Protein AF-A0A7S2J398-F1 (afdb_monomer_lite)

pLDDT: mean 86.3, std 19.05, range [29.47, 98.44]

Structure (mmCIF, N/CA/C/O backbone):
data_AF-A0A7S2J398-F1
#
_entry.id   AF-A0A7S2J398-F1
#
loop_
_atom_site.group_PDB
_atom_site.id
_atom_site.type_symbol
_atom_site.label_atom_id
_atom_site.label_alt_id
_atom_site.label_comp_id
_atom_site.label_asym_id
_atom_site.label_entity_id
_atom_site.label_seq_id
_atom_site.pdbx_PDB_ins_code
_atom_site.Cartn_x
_atom_site.Cartn_y
_atom_site.Cartn_z
_atom_site.occupancy
_atom_site.B_iso_or_equiv
_atom_site.auth_seq_id
_atom_site.auth_comp_id
_atom_site.auth_asym_id
_atom_site.auth_atom_id
_atom_site.pdbx_PDB_model_num
ATOM 1 N N . LYS A 1 1 ? 57.979 4.676 22.707 1.00 38.16 1 LYS A N 1
ATOM 2 C CA . LYS A 1 1 ? 57.365 5.118 21.433 1.00 38.16 1 LYS A CA 1
ATOM 3 C C . LYS A 1 1 ? 56.485 3.978 20.942 1.00 38.16 1 LYS A C 1
ATOM 5 O O . LYS A 1 1 ? 57.014 3.012 20.419 1.00 38.16 1 LYS A O 1
ATOM 10 N N . TYR A 1 2 ? 55.190 4.040 21.240 1.00 29.69 2 TYR A N 1
ATOM 11 C CA . TYR A 1 2 ? 54.199 3.088 20.742 1.00 29.69 2 TYR A CA 1
ATOM 12 C C . TYR A 1 2 ? 53.754 3.559 19.353 1.00 29.69 2 TYR A C 1
ATOM 14 O O . TYR A 1 2 ? 53.364 4.715 19.202 1.00 29.69 2 TYR A O 1
ATOM 22 N N . HIS A 1 3 ? 53.868 2.703 18.343 1.00 31.69 3 HIS A N 1
ATOM 23 C CA . HIS A 1 3 ? 53.211 2.864 17.046 1.00 31.69 3 HIS A CA 1
ATOM 24 C C . HIS A 1 3 ? 52.356 1.615 16.852 1.00 31.69 3 HIS A C 1
ATOM 26 O O . HIS A 1 3 ? 52.873 0.547 16.539 1.00 31.69 3 HIS A O 1
ATOM 32 N N . GLY A 1 4 ? 51.063 1.742 17.149 1.00 30.58 4 GLY A N 1
ATOM 33 C CA . GLY A 1 4 ? 50.063 0.749 16.785 1.00 30.58 4 GLY A CA 1
ATOM 34 C C . GLY A 1 4 ? 49.672 0.983 15.333 1.00 30.58 4 GLY A C 1
ATOM 35 O O . GLY A 1 4 ? 49.123 2.034 15.014 1.00 30.58 4 GLY A O 1
ATOM 36 N N . GLY A 1 5 ? 50.005 0.034 14.461 1.00 30.00 5 GLY A N 1
ATOM 37 C CA . GLY A 1 5 ? 49.508 0.005 13.091 1.00 30.00 5 GLY A CA 1
ATOM 38 C C . GLY A 1 5 ? 48.041 -0.410 13.092 1.00 30.00 5 GLY A C 1
ATOM 39 O O . GLY A 1 5 ? 47.698 -1.466 13.624 1.00 30.00 5 GLY A O 1
ATOM 40 N N . PHE A 1 6 ? 47.183 0.430 12.521 1.00 33.19 6 PHE A N 1
ATOM 41 C CA . PHE A 1 6 ? 45.814 0.058 12.188 1.00 33.19 6 PHE A CA 1
ATOM 42 C C . PHE A 1 6 ? 45.854 -0.934 11.022 1.00 33.19 6 PHE A C 1
ATOM 44 O O . PHE A 1 6 ? 46.404 -0.641 9.963 1.00 33.19 6 PHE A O 1
ATOM 51 N N . GLY A 1 7 ? 45.321 -2.133 11.255 1.00 30.06 7 GLY A N 1
ATOM 52 C CA . GLY A 1 7 ? 45.157 -3.160 10.234 1.00 30.06 7 GLY A CA 1
ATOM 53 C C . GLY A 1 7 ? 44.159 -2.707 9.172 1.00 30.06 7 GLY A C 1
ATOM 54 O O . GLY A 1 7 ? 43.082 -2.210 9.501 1.00 30.06 7 GLY A O 1
ATOM 55 N N . GLY A 1 8 ? 44.540 -2.876 7.907 1.00 29.47 8 GLY A N 1
ATOM 56 C CA . GLY A 1 8 ? 43.686 -2.607 6.759 1.00 29.47 8 GLY A CA 1
ATOM 57 C C . GLY A 1 8 ? 42.473 -3.532 6.749 1.00 29.47 8 GLY A C 1
ATOM 58 O O . GLY A 1 8 ? 42.608 -4.755 6.783 1.00 29.47 8 GLY A O 1
ATOM 59 N N . TYR A 1 9 ? 41.286 -2.938 6.688 1.00 31.48 9 TYR A N 1
ATOM 60 C CA . TYR A 1 9 ? 40.053 -3.652 6.394 1.00 31.48 9 TYR A CA 1
ATOM 61 C C . TYR A 1 9 ? 39.836 -3.623 4.881 1.00 31.48 9 TYR A C 1
ATOM 63 O O . TYR A 1 9 ? 39.535 -2.581 4.309 1.00 31.48 9 TYR A O 1
ATOM 71 N N . SER A 1 10 ? 40.001 -4.776 4.231 1.00 31.73 10 SER A N 1
ATOM 72 C CA . SER A 1 10 ? 39.518 -4.994 2.868 1.00 31.73 10 SER A CA 1
ATOM 73 C C . SER A 1 10 ? 38.013 -5.240 2.934 1.00 31.73 10 SER A C 1
ATOM 75 O O . SER A 1 10 ? 37.568 -6.268 3.450 1.00 31.73 10 SER A O 1
ATOM 77 N N . LEU A 1 11 ? 37.225 -4.273 2.464 1.00 35.81 11 LEU A N 1
ATOM 78 C CA . LEU A 1 11 ? 35.780 -4.404 2.332 1.00 35.81 11 LEU A CA 1
ATOM 79 C C . LEU A 1 11 ? 35.476 -4.907 0.914 1.00 35.81 11 LEU A C 1
ATOM 81 O O . LEU A 1 11 ? 35.326 -4.129 -0.023 1.00 35.81 11 LEU A O 1
ATOM 85 N N . SER A 1 12 ? 35.397 -6.225 0.731 1.00 35.66 12 SER A N 1
ATOM 86 C CA . SER A 1 12 ? 34.871 -6.798 -0.507 1.00 35.66 12 SER A CA 1
ATOM 87 C C . SER A 1 12 ? 33.345 -6.632 -0.524 1.00 35.66 12 SER A C 1
ATOM 89 O O . SER A 1 12 ? 32.613 -7.500 -0.043 1.00 35.66 12 SER A O 1
ATOM 91 N N . MET A 1 13 ? 32.854 -5.511 -1.050 1.00 38.12 13 MET A N 1
ATOM 92 C CA . MET A 1 13 ? 31.438 -5.330 -1.378 1.00 38.12 13 MET A CA 1
ATOM 93 C C . MET A 1 13 ? 31.244 -5.160 -2.886 1.00 38.12 13 MET A C 1
ATOM 95 O O . MET A 1 13 ? 31.839 -4.294 -3.512 1.00 38.12 13 MET A O 1
ATOM 99 N N . LEU A 1 14 ? 30.343 -5.999 -3.413 1.00 37.12 14 LEU A N 1
ATOM 100 C CA . LEU A 1 14 ? 29.581 -5.836 -4.657 1.00 37.12 14 LEU A CA 1
ATOM 101 C C . LEU A 1 14 ? 30.387 -5.816 -5.970 1.00 37.12 14 LEU A C 1
ATOM 103 O O . LEU A 1 14 ? 30.436 -4.816 -6.678 1.00 37.12 14 LEU A O 1
ATOM 107 N N . ARG A 1 15 ? 30.885 -6.988 -6.396 1.00 33.00 15 ARG A N 1
ATOM 108 C CA . ARG A 1 15 ? 31.020 -7.252 -7.839 1.00 33.00 15 ARG A CA 1
ATOM 109 C C . ARG A 1 15 ? 29.624 -7.490 -8.418 1.00 33.00 15 ARG A C 1
ATOM 111 O O . ARG A 1 15 ? 29.034 -8.549 -8.215 1.00 33.00 15 ARG A O 1
ATOM 118 N N . SER A 1 16 ? 29.107 -6.485 -9.120 1.00 33.00 16 SER A N 1
ATOM 119 C CA . SER A 1 16 ? 28.038 -6.654 -10.102 1.00 33.00 16 SER A CA 1
ATOM 120 C C . SER A 1 16 ? 28.559 -7.569 -11.211 1.00 33.00 16 SER A C 1
ATOM 122 O O . SER A 1 16 ? 29.559 -7.263 -11.855 1.00 33.00 16 SER A O 1
ATOM 124 N N . SER A 1 17 ? 27.935 -8.730 -11.392 1.00 34.34 17 SER A N 1
ATOM 125 C CA . SER A 1 17 ? 28.249 -9.657 -12.477 1.00 34.34 17 SER A CA 1
ATOM 126 C C . SER A 1 17 ? 27.535 -9.204 -13.753 1.00 34.34 17 SER A C 1
ATOM 128 O O . SER A 1 17 ? 26.472 -9.728 -14.084 1.00 34.34 17 SER A O 1
ATOM 130 N N . TYR A 1 18 ? 28.095 -8.219 -14.447 1.00 38.06 18 TYR A N 1
ATOM 131 C CA . TYR A 1 18 ? 27.731 -7.905 -15.826 1.00 38.06 18 TYR A CA 1
ATOM 132 C C . TYR A 1 18 ? 29.008 -7.633 -16.628 1.00 38.06 18 TYR A C 1
ATOM 134 O O . TYR A 1 18 ? 29.844 -6.846 -16.199 1.00 38.06 18 TYR A O 1
ATOM 142 N N . ALA A 1 19 ? 29.098 -8.302 -17.782 1.00 35.47 19 ALA A N 1
ATOM 143 C CA . ALA A 1 19 ? 30.180 -8.314 -18.772 1.00 35.47 19 ALA A CA 1
ATOM 144 C C . ALA A 1 19 ? 31.434 -9.128 -18.395 1.00 35.47 19 ALA A C 1
ATOM 146 O O . ALA A 1 19 ? 32.375 -8.641 -17.779 1.00 35.47 19 ALA A O 1
ATOM 147 N N . ASP A 1 20 ? 31.439 -10.386 -18.841 1.00 38.25 20 ASP A N 1
ATOM 148 C CA . ASP A 1 20 ? 32.654 -11.171 -19.050 1.00 38.25 20 ASP A CA 1
ATOM 149 C C . ASP A 1 20 ? 33.241 -10.712 -20.398 1.00 38.25 20 ASP A C 1
ATOM 151 O O . ASP A 1 20 ? 32.711 -11.039 -21.463 1.00 38.25 20 ASP A O 1
ATOM 155 N N . SER A 1 21 ? 34.258 -9.853 -20.359 1.00 36.22 21 SER A N 1
ATOM 156 C CA . SER A 1 21 ? 35.085 -9.538 -21.524 1.00 36.22 21 SER A CA 1
ATOM 157 C C . SER A 1 21 ? 36.542 -9.727 -21.132 1.00 36.22 21 SER A C 1
ATOM 159 O O . SER A 1 21 ? 37.079 -8.936 -20.356 1.00 36.22 21 SER A O 1
ATOM 161 N N . ASP A 1 22 ? 37.147 -10.787 -21.665 1.00 43.25 22 ASP A N 1
ATOM 162 C CA . ASP A 1 22 ? 38.574 -11.088 -21.579 1.00 43.25 22 ASP A CA 1
ATOM 163 C C . ASP A 1 22 ? 39.415 -9.867 -21.987 1.00 43.25 22 ASP A C 1
ATOM 165 O O . ASP A 1 22 ? 39.512 -9.524 -23.169 1.00 43.25 22 ASP A O 1
ATOM 169 N N . SER A 1 23 ? 40.058 -9.228 -21.012 1.00 38.38 23 SER A N 1
ATOM 170 C CA . SER A 1 23 ? 41.257 -8.424 -21.241 1.00 38.38 23 SER A CA 1
ATOM 171 C C . SER A 1 23 ? 42.099 -8.384 -19.967 1.00 38.38 23 SER A C 1
ATOM 173 O O . SER A 1 23 ? 41.659 -7.840 -18.957 1.00 38.38 23 SER A O 1
ATOM 175 N N . ASP A 1 24 ? 43.275 -9.001 -20.062 1.00 38.75 24 ASP A N 1
ATOM 176 C CA . ASP A 1 24 ? 44.429 -9.020 -19.158 1.00 38.75 24 ASP A CA 1
ATOM 177 C C . ASP A 1 24 ? 44.336 -8.171 -17.870 1.00 38.75 24 ASP A C 1
ATOM 179 O O . ASP A 1 24 ? 44.357 -6.939 -17.889 1.00 38.75 24 ASP A O 1
ATOM 183 N N . ASP A 1 25 ? 44.303 -8.887 -16.740 1.00 44.69 25 ASP A N 1
ATOM 184 C CA . ASP A 1 25 ? 44.329 -8.401 -15.358 1.00 44.69 25 ASP A CA 1
ATOM 185 C C . ASP A 1 25 ? 45.567 -7.527 -15.056 1.00 44.69 25 ASP A C 1
ATOM 187 O O . ASP A 1 25 ? 46.565 -7.977 -14.487 1.00 44.69 25 ASP A O 1
ATOM 191 N N . GLU A 1 26 ? 45.478 -6.224 -15.325 1.00 45.66 26 GLU A N 1
ATOM 192 C CA . GLU A 1 26 ? 46.092 -5.240 -14.437 1.00 45.66 26 GLU A CA 1
ATOM 193 C C . GLU A 1 26 ? 45.182 -5.086 -13.221 1.00 45.66 26 GLU A C 1
ATOM 195 O O . GLU A 1 26 ? 44.166 -4.388 -13.233 1.00 45.66 26 GLU A O 1
ATOM 200 N N . GLN A 1 27 ? 45.563 -5.777 -12.151 1.00 47.19 27 GLN A N 1
ATOM 201 C CA . GLN A 1 27 ? 45.009 -5.645 -10.814 1.00 47.19 27 GLN A CA 1
ATOM 202 C C . GLN A 1 27 ? 45.238 -4.204 -10.328 1.00 47.19 27 GLN A C 1
ATOM 204 O O . GLN A 1 27 ? 46.195 -3.914 -9.612 1.00 47.19 27 GLN A O 1
ATOM 209 N N . LYS A 1 28 ? 44.383 -3.272 -10.775 1.00 51.84 28 LYS A N 1
ATOM 210 C CA . LYS A 1 28 ? 44.348 -1.894 -10.286 1.00 51.84 28 LYS A CA 1
ATOM 211 C C . LYS A 1 28 ? 44.192 -1.969 -8.774 1.00 51.84 28 LYS A C 1
ATOM 213 O O . LYS A 1 28 ? 43.153 -2.408 -8.281 1.00 51.84 28 LYS A O 1
ATOM 218 N N . ASN A 1 29 ? 45.237 -1.564 -8.050 1.00 52.91 29 ASN A N 1
ATOM 219 C CA . ASN A 1 29 ? 45.123 -1.181 -6.649 1.00 52.91 29 ASN A CA 1
ATOM 220 C C . ASN A 1 29 ? 43.880 -0.296 -6.540 1.00 52.91 29 ASN A C 1
ATOM 222 O O . ASN A 1 29 ? 43.827 0.744 -7.195 1.00 52.91 29 ASN A O 1
ATOM 226 N N . GLY A 1 30 ? 42.867 -0.760 -5.803 1.00 60.81 30 GLY A N 1
ATOM 227 C CA . GLY A 1 30 ? 41.652 0.016 -5.590 1.00 60.81 30 GLY A CA 1
ATOM 228 C C . GLY A 1 30 ? 42.048 1.390 -5.069 1.00 60.81 30 GLY A C 1
ATOM 229 O O . GLY A 1 30 ? 42.854 1.475 -4.141 1.00 60.81 30 GLY A O 1
ATOM 230 N N . GLU A 1 31 ? 41.553 2.441 -5.716 1.00 72.38 31 GLU A N 1
ATOM 231 C CA . GLU A 1 31 ? 41.760 3.811 -5.258 1.00 72.38 31 GLU A CA 1
ATOM 232 C C . GLU A 1 31 ? 41.368 3.889 -3.774 1.00 72.38 31 GLU A C 1
ATOM 234 O O . GLU A 1 31 ? 40.308 3.391 -3.381 1.00 72.38 31 GLU A O 1
ATOM 239 N N . GLU A 1 32 ? 42.250 4.437 -2.932 1.00 80.19 32 GLU A N 1
ATOM 240 C CA . GLU A 1 32 ? 41.929 4.644 -1.521 1.00 80.19 32 GLU A CA 1
ATOM 241 C C . GLU A 1 32 ? 40.698 5.556 -1.435 1.00 80.19 32 GLU A C 1
ATOM 243 O O . GLU A 1 32 ? 40.677 6.639 -2.023 1.00 80.19 32 GLU A O 1
ATOM 248 N N . LEU A 1 33 ? 39.658 5.105 -0.726 1.00 85.62 33 LEU A N 1
ATOM 249 C CA . LEU A 1 33 ? 38.447 5.895 -0.518 1.00 85.62 33 LEU A CA 1
ATOM 250 C C . LEU A 1 33 ? 38.819 7.203 0.183 1.00 85.62 33 LEU A C 1
ATOM 252 O O . LEU A 1 33 ? 39.359 7.189 1.291 1.00 85.62 33 LEU A O 1
ATOM 256 N N . THR A 1 34 ? 38.518 8.328 -0.459 1.00 93.12 34 THR A N 1
ATOM 257 C CA . THR A 1 34 ? 38.704 9.647 0.144 1.00 93.12 34 THR A CA 1
ATOM 258 C C . THR A 1 34 ? 37.724 9.847 1.300 1.00 93.12 34 THR A C 1
ATOM 260 O O . THR A 1 34 ? 36.661 9.225 1.346 1.00 93.12 34 THR A O 1
ATOM 263 N N . GLU A 1 35 ? 38.070 10.735 2.234 1.00 94.75 35 GLU A N 1
ATOM 264 C CA . GLU A 1 35 ? 37.181 11.128 3.336 1.00 94.75 35 GLU A CA 1
ATOM 265 C C . GLU A 1 35 ? 35.810 11.586 2.812 1.00 94.75 35 GLU A C 1
ATOM 267 O O . GLU A 1 35 ? 34.784 11.082 3.268 1.00 94.75 35 GLU A O 1
ATOM 272 N N . ASP A 1 36 ? 35.804 12.421 1.769 1.00 94.50 36 ASP A N 1
ATOM 273 C CA . ASP A 1 36 ? 34.587 12.909 1.111 1.00 94.50 36 ASP A CA 1
ATOM 274 C C . ASP A 1 36 ? 33.720 11.768 0.546 1.00 94.50 36 ASP A C 1
ATOM 276 O O . ASP A 1 36 ? 32.496 11.786 0.682 1.00 94.50 36 ASP A O 1
ATOM 280 N N . LEU A 1 37 ? 34.336 10.745 -0.067 1.00 94.12 37 LEU A N 1
ATOM 281 C CA . LEU A 1 37 ? 33.603 9.584 -0.585 1.00 94.12 37 LEU A CA 1
ATOM 282 C C . LEU A 1 37 ? 32.979 8.772 0.551 1.00 94.12 37 LEU A C 1
ATOM 284 O O . LEU A 1 37 ? 31.835 8.330 0.438 1.00 94.12 37 LEU A O 1
ATOM 288 N N . VAL A 1 38 ? 33.702 8.593 1.659 1.00 94.62 38 VAL A N 1
ATOM 289 C CA . VAL A 1 38 ? 33.169 7.912 2.846 1.00 94.62 38 VAL A CA 1
ATOM 290 C C . VAL A 1 38 ? 31.994 8.695 3.433 1.00 94.62 38 VAL A C 1
ATOM 292 O O . VAL A 1 38 ? 30.957 8.097 3.725 1.00 94.62 38 VAL A O 1
ATOM 295 N N . GLU A 1 39 ? 32.116 10.017 3.564 1.00 96.12 39 GLU A N 1
ATOM 296 C CA . GLU A 1 39 ? 31.037 10.885 4.040 1.00 96.12 39 GLU A CA 1
ATOM 297 C C . GLU A 1 39 ? 29.799 10.790 3.128 1.00 96.12 39 GLU A C 1
ATOM 299 O O . GLU A 1 39 ? 28.687 10.546 3.608 1.00 96.12 39 GLU A O 1
ATOM 304 N N . GLN A 1 40 ? 29.982 10.873 1.808 1.00 95.88 40 GLN A N 1
ATOM 305 C CA . GLN A 1 40 ? 28.891 10.737 0.842 1.00 95.88 40 GLN A CA 1
ATOM 306 C C . GLN A 1 40 ? 28.206 9.363 0.922 1.00 95.88 40 GLN A C 1
ATOM 308 O O . GLN A 1 40 ? 26.974 9.276 0.847 1.00 95.88 40 GLN A O 1
ATOM 313 N N . CYS A 1 41 ? 28.970 8.283 1.105 1.00 95.12 41 CYS A N 1
ATOM 314 C CA . CYS A 1 41 ? 28.408 6.951 1.318 1.00 95.12 41 CYS A CA 1
ATOM 315 C C . CYS A 1 41 ? 27.559 6.891 2.595 1.00 95.12 41 CYS A C 1
ATOM 317 O O . CYS A 1 41 ? 26.478 6.301 2.576 1.00 95.12 41 CYS A O 1
ATOM 319 N N . ILE A 1 42 ? 28.003 7.517 3.690 1.00 95.31 42 ILE A N 1
ATOM 320 C CA . ILE A 1 42 ? 27.248 7.558 4.951 1.00 95.31 42 ILE A CA 1
ATOM 321 C C . ILE A 1 42 ? 25.924 8.306 4.767 1.00 95.31 42 ILE A C 1
ATOM 323 O O . ILE A 1 42 ? 24.883 7.788 5.181 1.00 95.31 42 ILE A O 1
ATOM 327 N N . TYR A 1 43 ? 25.926 9.469 4.107 1.00 96.00 43 TYR A N 1
ATOM 328 C CA . TYR A 1 43 ? 24.679 10.185 3.815 1.00 96.00 43 TYR A CA 1
ATOM 329 C C . TYR A 1 43 ? 23.749 9.370 2.917 1.00 96.00 43 TYR A C 1
ATOM 331 O O . TYR A 1 43 ? 22.572 9.233 3.235 1.00 96.00 43 TYR A O 1
ATOM 339 N N . SER A 1 44 ? 24.282 8.722 1.877 1.00 94.56 44 SER A N 1
ATOM 340 C CA . SER A 1 44 ? 23.491 7.870 0.977 1.00 94.56 44 SER A CA 1
ATOM 341 C C . SER A 1 44 ? 22.829 6.698 1.718 1.00 94.56 44 SER A C 1
ATOM 343 O O . SER A 1 44 ? 21.680 6.344 1.449 1.00 94.56 44 SER A O 1
ATOM 345 N N . LEU A 1 45 ? 23.519 6.105 2.700 1.00 93.81 45 LEU A N 1
ATOM 346 C CA . LEU A 1 45 ? 22.949 5.077 3.580 1.00 93.81 45 LEU A CA 1
ATOM 347 C C . LEU A 1 45 ? 21.866 5.645 4.510 1.00 93.81 45 LEU A C 1
ATOM 349 O O . LEU A 1 45 ? 20.867 4.967 4.786 1.00 93.81 45 LEU A O 1
ATOM 353 N N . GLY A 1 46 ? 22.050 6.876 4.990 1.00 96.00 46 GLY A N 1
ATOM 354 C CA . GLY A 1 46 ? 21.056 7.617 5.766 1.00 96.00 46 GLY A CA 1
ATOM 355 C C . GLY A 1 46 ? 19.781 7.888 4.967 1.00 96.00 46 GLY A C 1
ATOM 356 O O . GLY A 1 46 ? 18.682 7.600 5.449 1.00 96.00 46 GLY A O 1
ATOM 357 N N . ASP A 1 47 ? 19.923 8.343 3.724 1.00 94.25 47 ASP A N 1
ATOM 358 C CA . ASP A 1 47 ? 18.815 8.596 2.801 1.00 94.25 47 ASP A CA 1
ATOM 359 C C . ASP A 1 47 ? 18.072 7.306 2.461 1.00 94.25 47 ASP A C 1
ATOM 361 O O . ASP A 1 47 ? 16.846 7.246 2.565 1.00 94.25 47 ASP A O 1
ATOM 365 N N . HIS A 1 48 ? 18.804 6.232 2.157 1.00 92.81 48 HIS A N 1
ATOM 366 C CA . HIS A 1 48 ? 18.220 4.913 1.929 1.00 92.81 48 HIS A CA 1
ATOM 367 C C . HIS A 1 48 ? 17.412 4.426 3.144 1.00 92.81 48 HIS A C 1
ATOM 369 O O . HIS A 1 48 ? 16.278 3.962 3.012 1.00 92.81 48 HIS A O 1
ATOM 375 N N . SER A 1 49 ? 17.964 4.567 4.352 1.00 93.69 49 SER A N 1
ATOM 376 C CA . SER A 1 49 ? 17.282 4.165 5.590 1.00 93.69 49 SER A CA 1
ATOM 377 C C . SER A 1 49 ? 16.022 4.996 5.841 1.00 93.69 49 SER A C 1
ATOM 379 O O . SER A 1 49 ? 14.979 4.457 6.217 1.00 93.69 49 SER A O 1
ATOM 381 N N . THR A 1 50 ? 16.102 6.301 5.587 1.00 94.75 50 THR A N 1
ATOM 382 C CA . THR A 1 50 ? 14.982 7.238 5.705 1.00 94.75 50 THR A CA 1
ATOM 383 C C . THR A 1 50 ? 13.885 6.905 4.698 1.00 94.75 50 THR A C 1
ATOM 385 O O . THR A 1 50 ? 12.715 6.806 5.070 1.00 94.75 50 THR A O 1
ATOM 388 N N . TYR A 1 51 ? 14.256 6.624 3.448 1.00 94.69 51 TYR A N 1
ATOM 389 C CA . TYR A 1 51 ? 13.335 6.175 2.412 1.00 94.69 51 TYR A CA 1
ATOM 390 C C . TYR A 1 51 ? 12.574 4.918 2.848 1.00 94.69 51 TYR A C 1
ATOM 392 O O . TYR A 1 51 ? 11.342 4.904 2.807 1.00 94.69 51 TYR A O 1
ATOM 400 N N . LEU A 1 52 ? 13.274 3.881 3.318 1.00 94.31 52 LEU A N 1
ATOM 401 C CA . LEU A 1 52 ? 12.629 2.641 3.755 1.00 94.31 52 LEU A CA 1
ATOM 402 C C . LEU A 1 52 ? 11.677 2.873 4.931 1.00 94.31 52 LEU A C 1
ATOM 404 O O . LEU A 1 52 ? 10.599 2.281 4.971 1.00 94.31 52 LEU A O 1
ATOM 408 N N . ARG A 1 53 ? 12.038 3.761 5.858 1.00 92.25 53 ARG A N 1
ATOM 409 C CA . ARG A 1 53 ? 11.177 4.136 6.981 1.00 92.25 53 ARG A CA 1
ATOM 410 C C . ARG A 1 53 ? 9.853 4.736 6.503 1.00 92.25 53 ARG A C 1
ATOM 412 O O . ARG A 1 53 ? 8.790 4.281 6.897 1.00 92.25 53 ARG A O 1
ATOM 419 N N . PHE A 1 54 ? 9.893 5.717 5.607 1.00 91.56 54 PHE A N 1
ATOM 420 C CA . PHE A 1 54 ? 8.667 6.370 5.141 1.00 91.56 54 PHE A CA 1
ATOM 421 C C . PHE A 1 54 ? 7.844 5.508 4.182 1.00 91.56 54 PHE A C 1
ATOM 423 O O . PHE A 1 54 ? 6.616 5.542 4.220 1.00 91.56 54 PHE A O 1
ATOM 430 N N . ASN A 1 55 ? 8.510 4.736 3.323 1.00 93.88 55 ASN A N 1
ATOM 431 C CA . ASN A 1 55 ? 7.842 4.067 2.215 1.00 93.88 55 ASN A CA 1
ATOM 432 C C . ASN A 1 55 ? 7.459 2.625 2.567 1.00 93.88 55 ASN A C 1
ATOM 434 O O . ASN A 1 55 ? 6.326 2.201 2.346 1.00 93.88 55 ASN A O 1
ATOM 438 N N . ARG A 1 56 ? 8.379 1.864 3.164 1.00 95.75 56 ARG A N 1
ATOM 439 C CA . ARG A 1 56 ? 8.191 0.434 3.433 1.00 95.75 56 ARG A CA 1
ATOM 440 C C . ARG A 1 56 ? 7.508 0.162 4.772 1.00 95.75 56 ARG A C 1
ATOM 442 O O . ARG A 1 56 ? 6.662 -0.730 4.846 1.00 95.75 56 ARG A O 1
ATOM 449 N N . GLU A 1 57 ? 7.860 0.903 5.823 1.00 96.00 57 GLU A N 1
ATOM 450 C CA . GLU A 1 57 ? 7.370 0.652 7.188 1.00 96.00 57 GLU A CA 1
ATOM 451 C C . GLU A 1 57 ? 5.834 0.634 7.313 1.00 96.00 57 GLU A C 1
ATOM 453 O O . GLU A 1 57 ? 5.326 -0.247 8.012 1.00 96.00 57 GLU A O 1
ATOM 458 N N . PRO A 1 58 ? 5.053 1.481 6.602 1.00 97.19 58 PRO A N 1
ATOM 459 C CA . PRO A 1 58 ? 3.593 1.379 6.629 1.00 97.19 58 PRO A CA 1
ATOM 460 C C . PRO A 1 58 ? 3.065 -0.001 6.200 1.00 97.19 58 PRO A C 1
ATOM 462 O O . PRO A 1 58 ? 2.097 -0.501 6.776 1.00 97.19 58 PRO A O 1
ATOM 465 N N . CYS A 1 59 ? 3.731 -0.658 5.241 1.00 97.94 59 CYS A N 1
ATOM 466 C CA . CYS A 1 59 ? 3.397 -2.028 4.849 1.00 97.94 59 CYS A CA 1
ATOM 467 C C . CYS A 1 59 ? 3.713 -3.017 5.980 1.00 97.94 59 CYS A C 1
ATOM 469 O O . CYS A 1 59 ? 2.868 -3.841 6.330 1.00 97.94 59 CYS A O 1
ATOM 471 N N . ASP A 1 60 ? 4.909 -2.926 6.574 1.00 98.00 60 ASP A N 1
ATOM 472 C CA . ASP A 1 60 ? 5.330 -3.793 7.686 1.00 98.00 60 ASP A CA 1
ATOM 473 C C . ASP A 1 60 ? 4.365 -3.663 8.886 1.00 98.00 60 ASP A C 1
ATOM 475 O O . ASP A 1 60 ? 3.972 -4.662 9.507 1.00 98.00 60 ASP A O 1
ATOM 479 N N . ARG A 1 61 ? 3.912 -2.436 9.173 1.00 98.00 61 ARG A N 1
ATOM 480 C CA . ARG A 1 61 ? 2.961 -2.144 10.249 1.00 98.00 61 ARG A CA 1
ATOM 481 C C . ARG A 1 61 ? 1.591 -2.764 9.989 1.00 98.00 61 ARG A C 1
ATOM 483 O O . ARG A 1 61 ? 1.058 -3.427 10.878 1.00 98.00 61 ARG A O 1
ATOM 490 N N . LEU A 1 62 ? 1.041 -2.624 8.783 1.00 98.31 62 LEU A N 1
ATOM 491 C CA . LEU A 1 62 ? -0.261 -3.210 8.441 1.00 98.31 62 LEU A CA 1
ATOM 492 C C . LEU A 1 62 ? -0.224 -4.736 8.334 1.00 98.31 62 LEU A C 1
ATOM 494 O O . LEU A 1 62 ? -1.187 -5.384 8.733 1.00 98.31 62 LEU A O 1
ATOM 498 N N . ILE A 1 63 ? 0.888 -5.330 7.888 1.00 98.31 63 ILE A N 1
ATOM 499 C CA . ILE A 1 63 ? 1.089 -6.788 7.953 1.00 98.31 63 ILE A CA 1
ATOM 500 C C . ILE A 1 63 ? 1.055 -7.265 9.408 1.00 98.31 63 ILE A C 1
ATOM 502 O O . ILE A 1 63 ? 0.439 -8.289 9.713 1.00 98.31 63 ILE A O 1
ATOM 506 N N . SER A 1 64 ? 1.706 -6.528 10.310 1.00 98.38 64 SER A N 1
ATOM 507 C CA . SER A 1 64 ? 1.707 -6.848 11.740 1.00 98.38 64 SER A CA 1
ATOM 508 C C . SER A 1 64 ? 0.298 -6.753 12.327 1.00 98.38 64 SER A C 1
ATOM 510 O O . SER A 1 64 ? -0.150 -7.690 12.981 1.00 98.38 64 SER A O 1
ATOM 512 N N . LEU A 1 65 ? -0.437 -5.683 12.010 1.00 98.19 65 LEU A N 1
ATOM 513 C CA . LEU A 1 65 ? -1.818 -5.487 12.459 1.00 98.19 65 LEU A CA 1
ATOM 514 C C . LEU A 1 65 ? -2.785 -6.535 11.887 1.00 98.19 65 LEU A C 1
ATOM 516 O O . LEU A 1 65 ? -3.663 -7.004 12.607 1.00 98.19 65 LEU A O 1
ATOM 520 N N . LEU A 1 66 ? -2.613 -6.953 10.628 1.00 98.19 66 LEU A N 1
ATOM 521 C CA . LEU A 1 66 ? -3.387 -8.048 10.035 1.00 98.19 66 LEU A CA 1
ATOM 522 C C . LEU A 1 66 ? -3.202 -9.345 10.835 1.00 98.19 66 LEU A C 1
ATOM 524 O O . LEU A 1 66 ? -4.179 -10.015 11.154 1.00 98.19 66 LEU A O 1
ATOM 528 N N . ARG A 1 67 ? -1.955 -9.681 11.182 1.00 97.56 67 ARG A N 1
ATOM 529 C CA . ARG A 1 67 ? -1.615 -10.888 11.955 1.00 97.56 67 ARG A CA 1
ATOM 530 C C . ARG A 1 67 ? -2.055 -10.818 13.414 1.00 97.56 67 ARG A C 1
ATOM 532 O O . ARG A 1 67 ? -2.367 -11.848 13.993 1.00 97.56 67 ARG A O 1
ATOM 539 N N . GLU A 1 68 ? -2.054 -9.629 14.006 1.00 96.94 68 GLU A N 1
ATOM 540 C CA . GLU A 1 68 ? -2.465 -9.422 15.396 1.00 96.94 68 GLU A CA 1
ATOM 541 C C . GLU A 1 68 ? -3.988 -9.511 15.571 1.00 96.94 68 GLU A C 1
ATOM 543 O O . GLU A 1 68 ? -4.474 -10.041 16.572 1.00 96.94 68 GLU A O 1
ATOM 548 N N . HIS A 1 69 ? -4.755 -8.979 14.615 1.00 96.88 69 HIS A N 1
ATOM 549 C CA . HIS A 1 69 ? -6.194 -8.766 14.782 1.00 96.88 69 HIS A CA 1
ATOM 550 C C . HIS A 1 69 ? -7.101 -9.778 14.074 1.00 96.88 69 HIS A C 1
ATOM 552 O O . HIS A 1 69 ? -8.303 -9.799 14.373 1.00 96.88 69 HIS A O 1
ATOM 558 N N . PHE A 1 70 ? -6.563 -10.585 13.158 1.00 98.06 70 PHE A N 1
ATOM 559 C CA . PHE A 1 70 ? -7.336 -11.516 12.336 1.00 98.06 70 PHE A CA 1
ATOM 560 C C . PHE A 1 70 ? -6.657 -12.888 12.283 1.00 98.06 70 PHE A C 1
ATOM 562 O O . PHE A 1 70 ? -5.457 -12.986 12.019 1.00 98.06 70 PHE A O 1
ATOM 569 N N . ASP A 1 71 ? -7.443 -13.942 12.500 1.00 97.19 71 ASP A N 1
ATOM 570 C CA . ASP A 1 71 ? -7.017 -15.330 12.330 1.00 97.19 71 ASP A CA 1
ATOM 571 C C . ASP A 1 71 ? -7.563 -15.850 10.994 1.00 97.19 71 ASP A C 1
ATOM 573 O O . ASP A 1 71 ? -8.776 -15.862 10.818 1.00 97.19 71 ASP A O 1
ATOM 577 N N . PRO A 1 72 ? -6.726 -16.318 10.051 1.00 96.56 72 PRO A N 1
ATOM 578 C CA . PRO A 1 72 ? -7.198 -16.787 8.747 1.00 96.56 72 PRO A CA 1
ATOM 579 C C . PRO A 1 72 ? -8.237 -17.917 8.816 1.00 96.56 72 PRO A C 1
ATOM 581 O O . PRO A 1 72 ? -9.002 -18.090 7.867 1.00 96.56 72 PRO A O 1
ATOM 584 N N . ASN A 1 73 ? -8.250 -18.708 9.890 1.00 97.44 73 ASN A N 1
ATOM 585 C CA . ASN A 1 73 ? -9.131 -19.864 10.048 1.00 97.44 73 ASN A CA 1
ATOM 586 C C . ASN A 1 73 ? -10.342 -19.577 10.943 1.00 97.44 73 ASN A C 1
ATOM 588 O O . ASN A 1 73 ? -11.274 -20.381 10.954 1.00 97.44 73 ASN A O 1
ATOM 592 N N . ASP A 1 74 ? -10.345 -18.451 11.659 1.00 96.81 74 ASP A N 1
ATOM 593 C CA . ASP A 1 74 ? -11.459 -18.016 12.495 1.00 96.81 74 ASP A CA 1
ATOM 594 C C . ASP A 1 74 ? -11.855 -16.569 12.150 1.00 96.81 74 ASP A C 1
ATOM 596 O O . ASP A 1 74 ? -11.216 -15.617 12.612 1.00 96.81 74 ASP A O 1
ATOM 600 N N . PRO A 1 75 ? -12.935 -16.371 11.367 1.00 93.56 75 PRO A N 1
ATOM 601 C CA . PRO A 1 75 ? -13.415 -15.033 11.036 1.00 93.56 75 PRO A CA 1
ATOM 602 C C . PRO A 1 75 ? -13.899 -14.249 12.264 1.00 93.56 75 PRO A C 1
ATOM 604 O O . PRO A 1 75 ? -14.041 -13.026 12.188 1.00 93.56 75 PRO A O 1
ATOM 607 N N . GLY A 1 76 ? -14.164 -14.923 13.389 1.00 93.62 76 GLY A N 1
ATOM 608 C CA . GLY A 1 76 ? -14.770 -14.324 14.565 1.00 93.62 76 GLY A CA 1
ATOM 609 C C . GLY A 1 76 ? -16.176 -13.773 14.276 1.00 93.62 76 GLY A C 1
ATOM 610 O O . GLY A 1 76 ? -16.917 -14.334 13.464 1.00 93.62 76 GLY A O 1
ATOM 611 N N . PRO A 1 77 ? -16.577 -12.682 14.956 1.00 94.12 77 PRO A N 1
ATOM 612 C CA . PRO A 1 77 ? -17.855 -12.019 14.710 1.00 94.12 77 PRO A CA 1
ATOM 613 C C . PRO A 1 77 ? -18.009 -11.535 13.253 1.00 94.12 77 PRO A C 1
ATOM 615 O O . PRO A 1 77 ? -17.019 -11.095 12.659 1.00 94.12 77 PRO A O 1
ATOM 618 N N . PRO A 1 78 ? -19.228 -11.559 12.676 1.00 92.88 78 PRO A N 1
ATOM 619 C CA . PRO A 1 78 ? -19.467 -11.197 11.276 1.00 92.88 78 PRO A CA 1
ATOM 620 C C . PRO A 1 78 ? -18.899 -9.835 10.856 1.00 92.88 78 PRO A C 1
ATOM 622 O O . PRO A 1 78 ? -18.390 -9.700 9.748 1.00 92.88 78 PRO A O 1
ATOM 625 N N . GLU A 1 79 ? -18.936 -8.839 11.740 1.00 92.94 79 GLU A N 1
ATOM 626 C CA . GLU A 1 79 ? -18.428 -7.484 11.504 1.00 92.94 79 GLU A CA 1
ATOM 627 C C . GLU A 1 79 ? -16.899 -7.402 11.349 1.00 92.94 79 GLU A C 1
ATOM 629 O O . GLU A 1 79 ? -16.390 -6.433 10.782 1.00 92.94 79 GLU A O 1
ATOM 634 N N . PHE A 1 80 ? -16.167 -8.415 11.826 1.00 95.75 80 PHE A N 1
ATOM 635 C CA . PHE A 1 80 ? -14.711 -8.526 11.693 1.00 95.75 80 PHE A CA 1
ATOM 636 C C . PHE A 1 80 ? -14.284 -9.573 10.666 1.00 95.75 80 PHE A C 1
ATOM 638 O O . PHE A 1 80 ? -13.089 -9.710 10.394 1.00 95.75 80 PHE A O 1
ATOM 645 N N . SER A 1 81 ? -15.241 -10.278 10.060 1.00 97.38 81 SER A N 1
ATOM 646 C CA . SER A 1 81 ? -14.954 -11.141 8.926 1.00 97.38 81 SER A CA 1
ATOM 647 C C . SER A 1 81 ? -14.396 -10.312 7.771 1.00 97.38 81 SER A C 1
ATOM 649 O O . SER A 1 81 ? -14.887 -9.237 7.432 1.00 97.38 81 SER A O 1
ATOM 651 N N . LEU A 1 82 ? -13.370 -10.863 7.132 1.00 98.31 82 LEU A N 1
ATOM 652 C CA . LEU A 1 82 ? -12.770 -10.314 5.910 1.00 98.31 82 LEU A CA 1
ATOM 653 C C 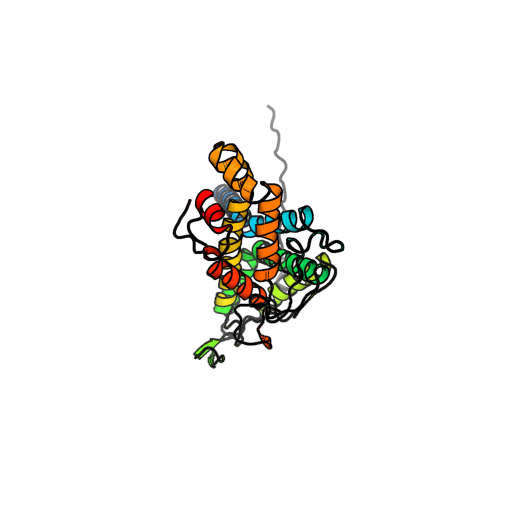. LEU A 1 82 ? -13.448 -10.839 4.640 1.00 98.31 82 LEU A C 1
ATOM 655 O O . LEU A 1 82 ? -12.962 -10.579 3.549 1.00 98.31 82 LEU A O 1
ATOM 659 N N . ALA A 1 83 ? -14.526 -11.616 4.748 1.00 97.94 83 ALA A N 1
ATOM 660 C CA . ALA A 1 83 ? -15.211 -12.110 3.561 1.00 97.94 83 ALA A CA 1
ATOM 661 C C . ALA A 1 83 ? -15.744 -10.945 2.706 1.00 97.94 83 ALA A C 1
ATOM 663 O O . ALA A 1 83 ? -16.262 -9.956 3.232 1.00 97.94 83 ALA A O 1
ATOM 664 N N . ILE A 1 84 ? -15.617 -11.088 1.389 1.00 96.62 84 ILE A N 1
ATOM 665 C CA . ILE A 1 84 ? -16.173 -10.176 0.387 1.00 96.62 84 ILE A CA 1
ATOM 666 C C . ILE A 1 84 ? -16.982 -10.981 -0.625 1.00 96.62 84 ILE A C 1
ATOM 668 O O . ILE A 1 84 ? -16.658 -12.135 -0.917 1.00 96.62 84 ILE A O 1
ATOM 672 N N . GLU A 1 85 ? -18.029 -10.364 -1.153 1.00 95.50 85 GLU A N 1
ATOM 673 C CA . GLU A 1 85 ? -18.929 -10.960 -2.134 1.00 95.50 85 GLU A CA 1
ATOM 674 C C . GLU A 1 85 ? -19.148 -9.968 -3.271 1.00 95.50 85 GLU A C 1
ATOM 676 O O . GLU A 1 85 ? -19.406 -8.786 -3.040 1.00 95.50 85 GLU A O 1
ATOM 681 N N . GLU A 1 86 ? -19.028 -10.452 -4.501 1.00 92.12 86 GLU A N 1
ATOM 682 C CA . GLU A 1 86 ? -19.211 -9.645 -5.699 1.00 92.12 86 GLU A CA 1
ATOM 683 C C . GLU A 1 86 ? -20.595 -8.980 -5.714 1.00 92.12 86 GLU A C 1
ATOM 685 O O . GLU A 1 86 ? -21.618 -9.596 -5.421 1.00 92.12 86 GLU A O 1
ATOM 690 N N . GLY A 1 87 ? -20.626 -7.691 -6.053 1.00 89.38 87 GLY A N 1
ATOM 691 C CA . GLY A 1 87 ? -21.842 -6.879 -6.060 1.00 89.38 87 GLY A CA 1
ATOM 692 C C . GLY A 1 87 ? -22.239 -6.327 -4.687 1.00 89.38 87 GLY A C 1
ATOM 693 O O . GLY A 1 87 ? -23.051 -5.402 -4.620 1.00 89.38 87 GLY A O 1
ATOM 694 N N . VAL A 1 88 ? -21.636 -6.803 -3.594 1.00 91.69 88 VAL A N 1
ATOM 695 C CA . VAL A 1 88 ? -21.883 -6.283 -2.244 1.00 91.69 88 VAL A CA 1
ATOM 696 C C . VAL A 1 88 ? -20.906 -5.152 -1.937 1.00 91.69 88 VAL A C 1
ATOM 698 O O . VAL A 1 88 ? -19.694 -5.303 -2.054 1.00 91.69 88 VAL A O 1
ATOM 701 N N . ALA A 1 89 ? -21.436 -3.989 -1.545 1.00 87.25 89 ALA A N 1
ATOM 702 C CA . ALA A 1 89 ? -20.649 -2.799 -1.194 1.00 87.25 89 ALA A CA 1
ATOM 703 C C . ALA A 1 89 ? -19.628 -2.352 -2.270 1.00 87.25 89 ALA A C 1
ATOM 705 O O . ALA A 1 89 ? -18.648 -1.684 -1.955 1.00 87.25 89 ALA A O 1
ATOM 706 N N . GLY A 1 90 ? -19.877 -2.687 -3.543 1.00 87.38 90 GLY A N 1
ATOM 707 C CA . GLY A 1 90 ? -19.015 -2.325 -4.675 1.00 87.38 90 GLY A CA 1
ATOM 708 C C . GLY A 1 90 ? -17.885 -3.315 -4.979 1.00 87.38 90 GLY A C 1
ATOM 709 O O . GLY A 1 90 ? -17.131 -3.076 -5.924 1.00 87.38 90 GLY A O 1
ATOM 710 N N . ALA A 1 91 ? -17.789 -4.422 -4.235 1.00 91.25 91 ALA A N 1
ATOM 711 C CA . ALA A 1 91 ? -16.801 -5.462 -4.485 1.00 91.25 91 ALA A CA 1
ATOM 712 C C . ALA A 1 91 ? -16.992 -6.103 -5.869 1.00 91.25 91 ALA A C 1
ATOM 714 O O . ALA A 1 91 ? -18.114 -6.346 -6.324 1.00 91.25 91 ALA A O 1
ATOM 715 N N . ARG A 1 92 ? -15.875 -6.395 -6.536 1.00 90.56 92 ARG A N 1
ATOM 716 C CA . ARG A 1 92 ? -15.811 -7.103 -7.827 1.00 90.56 92 ARG A CA 1
ATOM 717 C C . ARG A 1 92 ? -15.273 -8.526 -7.689 1.00 90.56 92 ARG A C 1
ATOM 719 O O . ARG A 1 92 ? -15.340 -9.301 -8.634 1.00 90.56 92 ARG A O 1
ATOM 726 N N . LEU A 1 93 ? -14.726 -8.861 -6.523 1.00 90.75 93 LEU A N 1
ATOM 727 C CA . LEU A 1 93 ? -14.205 -10.178 -6.184 1.00 90.75 93 LEU A CA 1
ATOM 728 C C . LEU A 1 93 ? -15.067 -10.829 -5.098 1.00 90.75 93 LEU A C 1
ATOM 730 O O . LEU A 1 93 ? -15.588 -10.153 -4.212 1.00 90.75 93 LEU A O 1
ATOM 734 N N . SER A 1 94 ? -15.149 -12.159 -5.138 1.00 93.38 94 SER A N 1
ATOM 735 C CA . SER A 1 94 ? -15.790 -12.972 -4.101 1.00 93.38 94 SER A CA 1
ATOM 736 C C . SER A 1 94 ? -14.752 -13.843 -3.408 1.00 93.38 94 SER A C 1
ATOM 738 O O . SER A 1 94 ? -14.225 -14.779 -4.014 1.00 93.38 94 SER A O 1
ATOM 740 N N . HIS A 1 95 ? -14.459 -13.565 -2.140 1.00 95.19 95 HIS A N 1
ATOM 741 C CA . HIS A 1 95 ? -13.496 -14.313 -1.338 1.00 95.19 95 HIS A CA 1
ATOM 742 C C . HIS A 1 95 ? -14.082 -14.656 0.040 1.00 95.19 95 HIS A C 1
ATOM 744 O O . HIS A 1 95 ? -14.523 -13.753 0.754 1.00 95.19 95 HIS A O 1
ATOM 750 N N . PRO A 1 96 ? -14.017 -15.926 0.489 1.00 97.38 96 PRO A N 1
ATOM 751 C CA . PRO A 1 96 ? -14.227 -16.234 1.899 1.00 97.38 96 PRO A CA 1
ATOM 752 C C . PRO A 1 96 ? -13.113 -15.610 2.752 1.00 97.38 96 PRO A C 1
ATOM 754 O O . PRO A 1 96 ? -12.030 -15.308 2.244 1.00 97.38 96 PRO A O 1
ATOM 757 N N . HIS A 1 97 ? -13.352 -15.481 4.060 1.00 97.88 97 HIS A N 1
ATOM 758 C CA . HIS A 1 97 ? -12.438 -14.829 5.007 1.00 97.88 97 HIS A CA 1
ATOM 759 C C . HIS A 1 97 ? -10.972 -15.261 4.855 1.00 97.88 97 HIS A C 1
ATOM 761 O O . HIS A 1 97 ? -10.108 -14.414 4.640 1.00 97.88 97 HIS A O 1
ATOM 767 N N . GLN A 1 98 ? -10.705 -16.571 4.891 1.00 97.38 98 GLN A N 1
ATOM 768 C CA . GLN A 1 98 ? -9.354 -17.125 4.768 1.00 97.38 98 GLN A CA 1
ATOM 769 C C . GLN A 1 98 ? -8.672 -16.688 3.465 1.00 97.38 98 GLN A C 1
ATOM 771 O O . GLN A 1 98 ? -7.512 -16.280 3.457 1.00 97.38 98 GLN A O 1
ATOM 776 N N . ARG A 1 99 ? -9.410 -16.731 2.350 1.00 96.62 99 ARG A N 1
ATOM 777 C CA . ARG A 1 99 ? -8.890 -16.345 1.037 1.00 96.62 99 ARG A CA 1
ATOM 778 C C . ARG A 1 99 ? -8.606 -14.846 0.981 1.00 96.62 99 ARG A C 1
ATOM 780 O O . ARG A 1 99 ? -7.556 -14.472 0.464 1.00 96.62 99 ARG A O 1
ATOM 787 N N . GLN A 1 100 ? -9.490 -14.007 1.528 1.00 97.19 100 GLN A N 1
ATOM 788 C CA . GLN A 1 100 ? -9.250 -12.564 1.581 1.00 97.19 100 GLN A CA 1
ATOM 789 C C . GLN A 1 100 ? -8.050 -12.237 2.468 1.00 97.19 100 GLN A C 1
ATOM 791 O O . GLN A 1 100 ? -7.189 -11.471 2.050 1.00 97.19 100 GLN A O 1
ATOM 796 N N . TYR A 1 101 ? -7.931 -12.866 3.640 1.00 97.75 101 TYR A N 1
ATOM 797 C CA . TYR A 1 101 ? -6.768 -12.716 4.514 1.00 97.75 101 TYR A CA 1
ATOM 798 C C . TYR A 1 101 ? -5.463 -12.992 3.754 1.00 97.75 101 TYR A C 1
ATOM 800 O O . TYR A 1 101 ? -4.550 -12.163 3.745 1.00 97.75 101 TYR A O 1
ATOM 808 N N . THR A 1 102 ? -5.378 -14.136 3.065 1.00 96.69 102 THR A N 1
ATOM 809 C CA . THR A 1 102 ? -4.189 -14.497 2.282 1.00 96.69 102 THR A CA 1
ATOM 810 C C . THR A 1 102 ? -3.956 -13.516 1.132 1.00 96.69 102 THR A C 1
ATOM 812 O O . THR A 1 102 ? -2.813 -13.122 0.901 1.00 96.69 102 THR A O 1
ATOM 815 N N . PHE A 1 103 ? -5.017 -13.079 0.443 1.00 95.75 103 PHE A N 1
ATOM 816 C CA . PHE A 1 103 ? -4.936 -12.113 -0.655 1.00 95.75 103 PHE A CA 1
ATOM 817 C C . PHE A 1 103 ? -4.402 -10.747 -0.196 1.00 95.75 103 PHE A C 1
ATOM 819 O O . PHE A 1 103 ? -3.549 -10.161 -0.867 1.00 95.75 103 PHE A O 1
ATOM 826 N N . VAL A 1 104 ? -4.833 -10.266 0.969 1.00 96.56 104 VAL A N 1
ATOM 827 C CA . VAL A 1 104 ? -4.322 -9.038 1.592 1.00 96.56 104 VAL A CA 1
ATOM 828 C C . VAL A 1 104 ? -2.858 -9.220 1.986 1.00 96.56 104 VAL A C 1
ATOM 830 O O . VAL A 1 104 ? -2.013 -8.415 1.595 1.00 96.56 104 VAL A O 1
ATOM 833 N N . LEU A 1 105 ? -2.527 -10.306 2.695 1.00 97.25 105 LEU A N 1
ATOM 834 C CA . LEU A 1 105 ? -1.167 -10.564 3.171 1.00 97.25 105 LEU A CA 1
ATOM 835 C C . LEU A 1 105 ? -0.155 -10.624 2.020 1.00 97.25 105 LEU A C 1
ATOM 837 O O . LEU A 1 105 ? 0.905 -10.000 2.105 1.00 97.25 105 LEU A O 1
ATOM 841 N N . GLN A 1 106 ? -0.464 -11.341 0.936 1.00 95.81 106 GLN A N 1
ATOM 842 C CA . GLN A 1 106 ? 0.437 -11.422 -0.216 1.00 95.81 106 GLN A CA 1
ATOM 843 C C . GLN A 1 106 ? 0.563 -10.077 -0.949 1.00 95.81 106 GLN A C 1
ATOM 845 O O . GLN A 1 106 ? 1.653 -9.754 -1.411 1.00 95.81 106 GLN A O 1
ATOM 850 N N . SER A 1 107 ? -0.514 -9.280 -1.025 1.00 95.75 107 SER A N 1
ATOM 851 C CA . SER A 1 107 ? -0.500 -7.965 -1.684 1.00 95.75 107 SER A CA 1
ATOM 852 C C . SER A 1 107 ? 0.363 -6.984 -0.899 1.00 95.75 107 SER A C 1
ATOM 854 O O . SER A 1 107 ? 1.258 -6.364 -1.464 1.00 95.75 107 SER A O 1
ATOM 856 N N . MET A 1 108 ? 0.169 -6.922 0.421 1.00 96.50 108 MET A N 1
ATOM 857 C CA . MET A 1 108 ? 0.995 -6.114 1.317 1.00 96.50 108 MET A CA 1
ATOM 858 C C . MET A 1 108 ? 2.459 -6.554 1.294 1.00 96.50 108 MET A C 1
ATOM 860 O O . MET A 1 108 ? 3.355 -5.716 1.245 1.00 96.50 108 MET A O 1
ATOM 864 N N . THR A 1 109 ? 2.716 -7.866 1.286 1.00 97.44 109 THR A N 1
ATOM 865 C CA . THR A 1 109 ? 4.084 -8.400 1.198 1.00 97.44 109 THR A CA 1
ATOM 866 C C . THR A 1 109 ? 4.729 -8.035 -0.136 1.00 97.44 109 THR A C 1
ATOM 868 O O . THR A 1 109 ? 5.907 -7.692 -0.162 1.00 97.44 109 THR A O 1
ATOM 871 N N . LEU A 1 110 ? 3.974 -8.069 -1.237 1.00 96.62 110 LEU A N 1
ATOM 872 C CA . LEU A 1 110 ? 4.467 -7.635 -2.538 1.00 96.62 110 LEU A CA 1
ATOM 873 C C . LEU A 1 110 ? 4.826 -6.150 -2.528 1.00 96.62 110 LEU A C 1
ATOM 875 O O . LEU A 1 110 ? 5.945 -5.812 -2.893 1.00 96.62 110 LEU A O 1
ATOM 879 N N . TRP A 1 111 ? 3.921 -5.280 -2.075 1.00 97.00 111 TRP A N 1
ATOM 880 C CA . TRP A 1 111 ? 4.180 -3.838 -2.021 1.00 97.00 111 TRP A CA 1
ATOM 881 C C . TRP A 1 111 ? 5.379 -3.515 -1.127 1.00 97.00 111 TRP A C 1
ATOM 883 O O . TRP A 1 111 ? 6.248 -2.746 -1.529 1.00 97.00 111 TRP A O 1
ATOM 893 N N . ARG A 1 112 ? 5.499 -4.190 0.023 1.00 97.38 112 ARG A N 1
ATOM 894 C CA . ARG A 1 112 ? 6.679 -4.118 0.893 1.00 97.38 112 ARG A CA 1
ATOM 895 C C . ARG A 1 112 ? 7.964 -4.434 0.133 1.00 97.38 112 ARG A C 1
ATOM 897 O O . ARG A 1 112 ? 8.924 -3.684 0.250 1.00 97.38 112 ARG A O 1
ATOM 904 N N . GLU A 1 113 ? 8.016 -5.548 -0.600 1.00 97.50 113 GLU A N 1
ATOM 905 C CA . GLU A 1 113 ? 9.231 -5.958 -1.320 1.00 97.50 113 GLU A CA 1
ATOM 906 C C . GLU A 1 113 ? 9.526 -5.056 -2.527 1.00 97.50 113 GLU A C 1
ATOM 908 O O . GLU A 1 113 ? 10.693 -4.801 -2.802 1.00 97.50 113 GLU A O 1
ATOM 913 N N . VAL A 1 114 ? 8.509 -4.532 -3.217 1.00 96.44 114 VAL A N 1
ATOM 914 C CA . VAL A 1 114 ? 8.703 -3.544 -4.292 1.00 96.44 114 VAL A CA 1
ATOM 915 C C . VAL A 1 114 ? 9.348 -2.273 -3.745 1.00 96.44 114 VAL A C 1
ATOM 917 O O . VAL A 1 114 ? 10.358 -1.829 -4.280 1.00 96.44 114 VAL A O 1
ATOM 920 N N . LEU A 1 115 ? 8.825 -1.733 -2.641 1.00 96.62 115 LEU A N 1
ATOM 921 C CA . LEU A 1 115 ? 9.371 -0.530 -2.007 1.00 96.62 115 LEU A CA 1
ATOM 922 C C . LEU A 1 115 ? 10.778 -0.772 -1.446 1.00 96.62 115 LEU A C 1
ATOM 924 O O . LEU A 1 115 ? 11.643 0.085 -1.566 1.00 96.62 115 LEU A O 1
ATOM 928 N N . ASP A 1 116 ? 11.052 -1.962 -0.911 1.00 96.56 116 ASP A N 1
ATOM 929 C CA . ASP A 1 116 ? 12.395 -2.353 -0.454 1.00 96.56 116 ASP A CA 1
ATOM 930 C C . ASP A 1 116 ? 13.425 -2.400 -1.600 1.00 96.56 116 ASP A C 1
ATOM 932 O O . ASP A 1 116 ? 14.613 -2.227 -1.357 1.00 96.56 116 ASP A O 1
ATOM 936 N N . ASN A 1 117 ? 12.978 -2.604 -2.847 1.00 96.56 117 ASN A N 1
ATOM 937 C CA . ASN A 1 117 ? 13.825 -2.644 -4.0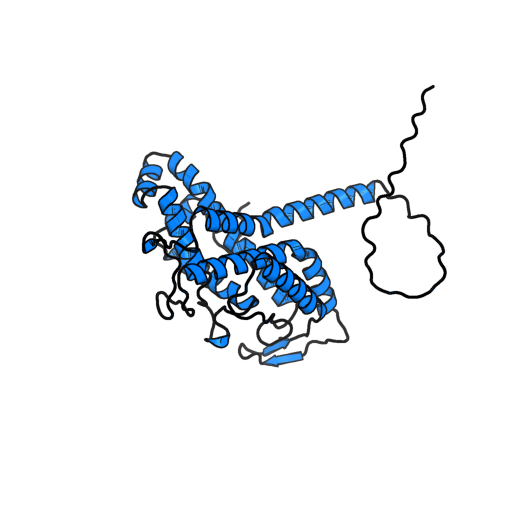46 1.00 96.56 117 ASN A CA 1
ATOM 938 C C . ASN A 1 117 ? 13.629 -1.410 -4.950 1.00 96.56 117 ASN A C 1
ATOM 940 O O . ASN A 1 117 ? 14.056 -1.432 -6.105 1.00 96.56 117 ASN A O 1
ATOM 944 N N . MET A 1 118 ? 13.001 -0.334 -4.453 1.00 95.75 118 MET A N 1
ATOM 945 C CA . MET A 1 118 ? 12.588 0.786 -5.305 1.00 95.75 118 MET A CA 1
ATOM 946 C C . MET A 1 118 ? 13.764 1.464 -6.006 1.00 95.75 118 MET A C 1
ATOM 948 O O . MET A 1 118 ? 13.657 1.755 -7.186 1.00 95.75 118 MET A O 1
ATOM 952 N N . PHE A 1 119 ? 14.900 1.671 -5.336 1.00 94.44 119 PHE A N 1
ATOM 953 C CA . PHE A 1 119 ? 16.066 2.302 -5.971 1.00 94.44 119 PHE A CA 1
ATOM 954 C C . PHE A 1 119 ? 16.599 1.493 -7.159 1.00 94.44 119 PHE A C 1
ATOM 956 O O . PHE A 1 119 ? 16.918 2.059 -8.200 1.00 94.44 119 PHE A O 1
ATOM 963 N N . GLN A 1 120 ? 16.640 0.163 -7.032 1.00 95.56 120 GLN A N 1
ATOM 964 C CA . GLN A 1 120 ? 17.021 -0.706 -8.143 1.00 95.56 120 GLN A CA 1
ATOM 965 C C . GLN A 1 120 ? 15.986 -0.636 -9.269 1.00 95.56 120 GLN A C 1
ATOM 967 O O . GLN A 1 120 ? 16.358 -0.513 -10.431 1.00 95.56 120 GLN A O 1
ATOM 972 N N . LEU A 1 121 ? 14.695 -0.721 -8.936 1.00 96.50 121 LEU A N 1
ATOM 973 C CA . LEU A 1 121 ? 13.622 -0.637 -9.927 1.00 96.50 121 LEU A CA 1
ATOM 974 C C . LEU A 1 121 ? 13.627 0.707 -10.654 1.00 96.50 121 LEU A C 1
ATOM 976 O O . LEU A 1 121 ? 13.434 0.728 -11.861 1.00 96.50 121 LEU A O 1
ATOM 980 N N . TRP A 1 122 ? 13.883 1.802 -9.941 1.00 95.75 122 TRP A N 1
ATOM 981 C CA . TRP A 1 122 ? 13.981 3.142 -10.506 1.00 95.75 122 TRP A CA 1
ATOM 982 C C . TRP A 1 122 ? 15.130 3.231 -11.504 1.00 95.75 122 TRP A C 1
ATOM 984 O O . TRP A 1 122 ? 14.925 3.671 -12.628 1.00 95.75 122 TRP A O 1
ATOM 994 N N . HIS A 1 123 ? 16.313 2.745 -11.131 1.00 96.38 123 HIS A N 1
ATOM 995 C CA . HIS A 1 123 ? 17.459 2.717 -12.033 1.00 96.38 123 HIS A CA 1
ATOM 996 C C . HIS A 1 123 ? 17.168 1.911 -13.311 1.00 96.38 123 HIS A C 1
ATOM 998 O O . HIS A 1 123 ? 17.386 2.403 -14.414 1.00 96.38 123 HIS A O 1
ATOM 1004 N N . LEU A 1 124 ? 16.601 0.706 -13.180 1.00 97.50 124 LEU A N 1
ATOM 1005 C CA . LEU A 1 124 ? 16.223 -0.121 -14.336 1.00 97.50 124 LEU A CA 1
ATOM 1006 C C . LEU A 1 124 ? 15.106 0.519 -15.173 1.00 97.50 124 LEU A C 1
ATOM 1008 O O . LEU A 1 124 ? 15.072 0.342 -16.389 1.00 97.50 124 LEU A O 1
ATOM 1012 N N . ALA A 1 125 ? 14.203 1.265 -14.534 1.00 96.50 125 ALA A N 1
ATOM 1013 C CA . ALA A 1 125 ? 13.179 2.028 -15.227 1.00 96.50 125 ALA A CA 1
ATOM 1014 C C . ALA A 1 125 ? 13.806 3.143 -16.064 1.00 96.50 125 ALA A C 1
ATOM 1016 O O . ALA A 1 125 ? 13.421 3.306 -17.215 1.00 96.50 125 ALA A O 1
ATOM 1017 N N . GLU A 1 126 ? 14.795 3.870 -15.542 1.00 95.94 126 GLU A N 1
ATOM 1018 C CA . GLU A 1 126 ? 15.535 4.873 -16.315 1.00 95.94 126 GLU A CA 1
ATOM 1019 C C . GLU A 1 126 ? 16.292 4.252 -17.493 1.00 95.94 126 GLU A C 1
ATOM 1021 O O . GLU A 1 126 ? 16.211 4.778 -18.602 1.00 95.94 126 GLU A O 1
ATOM 1026 N N . GLU A 1 127 ? 16.955 3.109 -17.292 1.00 96.75 127 GLU A N 1
ATOM 1027 C CA . GLU A 1 127 ? 17.611 2.380 -18.385 1.00 96.75 127 GLU A CA 1
ATOM 1028 C C . GLU A 1 127 ? 16.621 1.966 -19.479 1.00 96.75 127 GLU A C 1
ATOM 1030 O O . GLU A 1 127 ? 16.921 2.106 -20.660 1.00 96.75 127 GLU A O 1
ATOM 1035 N N . ASP A 1 128 ? 15.433 1.483 -19.104 1.00 96.75 128 ASP A N 1
ATOM 1036 C CA . ASP A 1 128 ? 14.394 1.132 -20.071 1.00 96.75 128 ASP A CA 1
ATOM 1037 C C . ASP A 1 128 ? 13.804 2.369 -20.774 1.00 96.75 128 ASP A C 1
ATOM 1039 O O . ASP A 1 128 ? 13.499 2.312 -21.962 1.00 96.75 128 ASP A O 1
ATOM 1043 N N . LEU A 1 129 ? 13.643 3.494 -20.068 1.00 95.19 129 LEU A N 1
ATOM 1044 C CA . LEU A 1 129 ? 13.119 4.741 -20.642 1.00 95.19 129 LEU A CA 1
ATOM 1045 C C . LEU A 1 129 ? 14.065 5.333 -21.693 1.00 95.19 129 LEU A C 1
ATOM 1047 O O . LEU A 1 129 ? 13.597 5.936 -22.662 1.00 95.19 129 LEU A O 1
ATOM 1051 N N . LEU A 1 130 ? 15.372 5.155 -21.495 1.00 94.62 130 LEU A N 1
ATOM 1052 C CA . LEU A 1 130 ? 16.441 5.632 -22.374 1.00 94.62 130 LEU A CA 1
ATOM 1053 C C . LEU A 1 130 ? 16.896 4.580 -23.402 1.00 94.62 130 LEU A C 1
ATOM 1055 O O . LEU A 1 130 ? 17.833 4.839 -24.153 1.00 94.62 130 LEU A O 1
ATOM 1059 N N . ASP A 1 131 ? 16.249 3.412 -23.450 1.00 93.31 131 ASP A N 1
ATOM 1060 C CA . ASP A 1 131 ? 16.623 2.319 -24.345 1.00 93.31 131 ASP A CA 1
ATOM 1061 C C . ASP A 1 131 ? 16.302 2.650 -25.813 1.00 93.31 131 ASP A C 1
ATOM 1063 O O . ASP A 1 131 ? 15.138 2.724 -26.224 1.00 93.31 131 ASP A O 1
ATOM 1067 N N . GLU A 1 132 ? 17.350 2.820 -26.622 1.00 92.31 132 GLU A N 1
ATOM 1068 C CA . GLU A 1 132 ? 17.239 3.104 -28.055 1.00 92.31 132 GLU A CA 1
ATOM 1069 C C . GLU A 1 132 ? 16.678 1.918 -28.859 1.00 92.31 132 GLU A C 1
ATOM 1071 O O . GLU A 1 132 ? 16.060 2.129 -29.906 1.00 92.31 132 GLU A O 1
ATOM 1076 N N . GLU A 1 133 ? 16.835 0.676 -28.380 1.00 93.94 133 GLU A N 1
ATOM 1077 C CA . GLU A 1 133 ? 16.285 -0.514 -29.048 1.00 93.94 133 GLU A CA 1
ATOM 1078 C C . GLU A 1 133 ? 14.758 -0.590 -28.908 1.00 93.94 133 GLU A C 1
ATOM 1080 O O . GLU A 1 133 ? 14.059 -1.137 -29.767 1.00 93.94 133 GLU A O 1
ATOM 1085 N N . HIS A 1 134 ? 14.225 -0.014 -27.830 1.00 92.25 134 HIS A N 1
ATOM 1086 C CA . HIS A 1 134 ? 12.816 -0.070 -27.468 1.00 92.25 134 HIS A CA 1
ATOM 1087 C C . HIS A 1 134 ? 12.201 1.330 -27.461 1.00 92.25 134 HIS A C 1
ATOM 1089 O O . HIS A 1 134 ? 11.860 1.872 -26.415 1.00 92.25 134 HIS A O 1
ATOM 1095 N N . ALA A 1 135 ? 12.006 1.913 -28.644 1.00 92.31 135 ALA A N 1
ATOM 1096 C CA . ALA A 1 135 ? 11.387 3.229 -28.781 1.00 92.31 135 ALA A CA 1
ATOM 1097 C C . ALA A 1 135 ? 9.880 3.243 -28.441 1.00 92.31 135 ALA A C 1
ATOM 1099 O O . ALA A 1 135 ? 9.157 2.251 -28.580 1.00 92.31 135 ALA A O 1
ATOM 1100 N N . TYR A 1 136 ? 9.385 4.421 -28.054 1.00 94.94 136 TYR A N 1
ATOM 1101 C CA . TYR A 1 136 ? 7.961 4.657 -27.825 1.00 94.94 136 TYR A CA 1
ATOM 1102 C C . TYR A 1 136 ? 7.127 4.468 -29.094 1.00 94.94 136 TYR A C 1
ATOM 1104 O O . TYR A 1 136 ? 7.421 5.031 -30.147 1.00 94.94 136 TYR A O 1
ATOM 1112 N N . THR A 1 137 ? 6.009 3.764 -28.950 1.00 94.50 137 THR A N 1
ATOM 1113 C CA . THR A 1 137 ? 4.957 3.661 -29.962 1.00 94.50 137 THR A CA 1
ATOM 1114 C C . THR A 1 137 ? 3.689 4.330 -29.449 1.00 94.50 137 THR A C 1
ATOM 1116 O O . THR A 1 137 ? 3.281 4.135 -28.304 1.00 94.50 137 THR A O 1
ATOM 1119 N N . LEU A 1 138 ? 3.063 5.142 -30.298 1.00 96.00 138 LEU A N 1
ATOM 1120 C CA . LEU A 1 138 ? 1.777 5.753 -29.995 1.00 96.00 138 LEU A CA 1
ATOM 1121 C C . LEU A 1 138 ? 0.669 4.721 -30.241 1.00 96.00 138 LEU A C 1
ATOM 1123 O O . LEU A 1 138 ? 0.434 4.335 -31.384 1.00 96.00 138 LEU A O 1
ATOM 1127 N N . THR A 1 139 ? 0.016 4.274 -29.172 1.00 94.06 139 THR A N 1
ATOM 1128 C CA . THR A 1 139 ? -0.909 3.133 -29.190 1.00 94.06 139 THR A CA 1
ATOM 1129 C C . THR A 1 139 ? -2.213 3.510 -28.499 1.00 94.06 139 THR A C 1
ATOM 1131 O O . THR A 1 139 ?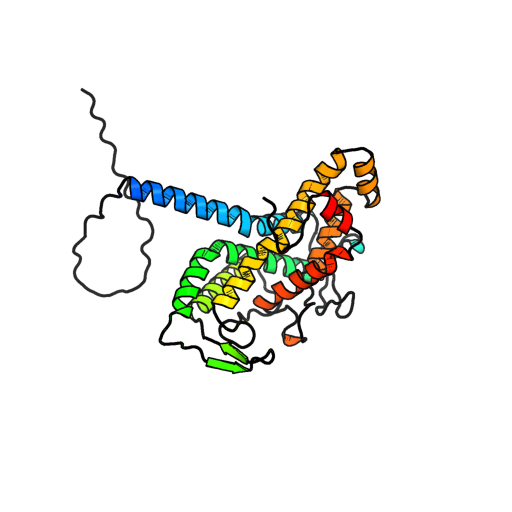 -2.194 4.150 -27.449 1.00 94.06 139 THR A O 1
ATOM 1134 N N . ASP A 1 140 ? -3.351 3.122 -29.076 1.00 91.81 140 ASP A N 1
ATOM 1135 C CA . ASP A 1 140 ? -4.644 3.204 -28.390 1.00 91.81 140 ASP A CA 1
ATOM 1136 C C . ASP A 1 140 ? -4.736 2.057 -27.380 1.00 91.81 140 ASP A C 1
ATOM 1138 O O . ASP A 1 140 ? -4.688 0.884 -27.754 1.00 91.81 140 ASP A O 1
ATOM 1142 N N . THR A 1 141 ? -4.808 2.396 -26.095 1.00 85.00 141 THR A N 1
ATOM 1143 C CA . THR A 1 141 ? -4.835 1.416 -25.003 1.00 85.00 141 THR A CA 1
ATOM 1144 C C . THR A 1 141 ? -6.252 1.049 -24.571 1.00 85.00 141 THR A C 1
ATOM 1146 O O . THR A 1 141 ? -6.423 0.313 -23.604 1.00 85.00 141 THR A O 1
ATOM 1149 N N . GLY A 1 142 ? -7.281 1.587 -25.233 1.00 84.62 142 GLY A N 1
ATOM 1150 C CA . GLY A 1 142 ? -8.668 1.524 -24.766 1.00 84.62 142 GLY A CA 1
ATOM 1151 C C . GLY A 1 142 ? -8.999 2.560 -23.683 1.00 84.62 142 GLY A C 1
ATOM 1152 O O . GLY A 1 142 ? -10.172 2.811 -23.427 1.00 84.62 142 GLY A O 1
ATOM 1153 N N . GLN A 1 143 ? -7.987 3.221 -23.106 1.00 79.69 143 GLN A N 1
ATOM 1154 C CA . GLN A 1 143 ? -8.120 4.387 -22.217 1.00 79.69 143 GLN A CA 1
ATOM 1155 C C . GLN A 1 143 ? -7.722 5.698 -22.922 1.00 79.69 143 GLN A C 1
ATOM 1157 O O . GLN A 1 143 ? -7.506 6.728 -22.283 1.00 79.69 143 GLN A O 1
ATOM 1162 N N . GLY A 1 144 ? -7.608 5.658 -24.251 1.00 87.31 144 GLY A N 1
ATOM 1163 C CA . GLY A 1 144 ? -7.097 6.740 -25.080 1.00 87.31 144 GLY A CA 1
ATOM 1164 C C . GLY A 1 144 ? -5.711 6.442 -25.648 1.00 87.31 144 GLY A C 1
ATOM 1165 O O . GLY A 1 144 ? -5.142 5.364 -25.478 1.00 87.31 144 GLY A O 1
ATOM 1166 N N . LEU A 1 145 ? -5.171 7.423 -26.366 1.00 92.75 145 LEU A N 1
ATOM 1167 C CA . LEU A 1 145 ? -3.904 7.291 -27.072 1.00 92.75 145 LEU A CA 1
ATOM 1168 C C . LEU A 1 145 ? -2.728 7.554 -26.119 1.00 92.75 145 LEU A C 1
ATOM 1170 O O . LEU A 1 145 ? -2.576 8.668 -25.618 1.00 92.75 145 LEU A O 1
ATOM 1174 N N . GLN A 1 146 ? -1.890 6.543 -25.886 1.00 92.38 146 GLN A N 1
ATOM 1175 C CA . GLN A 1 146 ? -0.762 6.597 -24.952 1.00 92.38 146 GLN A CA 1
ATOM 1176 C C . GLN A 1 146 ? 0.568 6.305 -25.646 1.00 92.38 146 GLN A C 1
ATOM 1178 O O . GLN A 1 146 ? 0.640 5.587 -26.646 1.00 92.38 146 GLN A O 1
ATOM 1183 N N . ARG A 1 147 ? 1.652 6.846 -25.083 1.00 94.06 147 ARG A N 1
ATOM 1184 C CA . ARG A 1 147 ? 3.020 6.489 -25.474 1.00 94.06 147 ARG A CA 1
ATOM 1185 C C . ARG A 1 147 ? 3.425 5.216 -24.737 1.00 94.06 147 ARG A C 1
ATOM 1187 O O . ARG A 1 147 ? 3.724 5.257 -23.543 1.00 94.06 147 ARG A O 1
ATOM 1194 N N . VAL A 1 148 ? 3.426 4.105 -25.464 1.00 95.69 148 VAL A N 1
ATOM 1195 C CA . VAL A 1 148 ? 3.759 2.779 -24.942 1.00 95.69 148 VAL A CA 1
ATOM 1196 C C . VAL A 1 148 ? 5.202 2.430 -25.290 1.00 95.69 148 VAL A C 1
ATOM 1198 O O . VAL A 1 148 ? 5.617 2.594 -26.434 1.00 95.69 148 VAL A O 1
ATOM 1201 N N . GLN A 1 149 ? 5.959 1.936 -24.318 1.00 96.44 149 GLN A N 1
ATOM 1202 C CA . GLN A 1 149 ? 7.349 1.520 -24.469 1.00 96.44 149 GLN A CA 1
ATOM 1203 C C . GLN A 1 149 ? 7.574 0.223 -23.704 1.00 96.44 149 GLN A C 1
ATOM 1205 O O . GLN A 1 149 ? 7.248 0.142 -22.522 1.00 96.44 149 GLN A O 1
ATOM 1210 N N . LYS A 1 150 ? 8.161 -0.785 -24.355 1.00 95.50 150 LYS A N 1
ATOM 1211 C CA . LYS A 1 150 ? 8.576 -2.007 -23.656 1.00 95.50 150 LYS A CA 1
ATOM 1212 C C . LYS A 1 150 ? 9.622 -1.661 -22.600 1.00 95.50 150 LYS A C 1
ATOM 1214 O O . LYS A 1 150 ? 10.499 -0.851 -22.865 1.00 95.50 150 LYS A O 1
ATOM 1219 N N . SER A 1 151 ? 9.562 -2.301 -21.437 1.00 96.06 151 SER A N 1
ATOM 1220 C CA . SER A 1 151 ? 10.572 -2.096 -20.387 1.00 96.06 151 SER A CA 1
ATOM 1221 C C . SER A 1 151 ? 11.064 -3.449 -19.856 1.00 96.06 151 SER A C 1
ATOM 1223 O O . SER A 1 151 ? 10.629 -3.927 -18.800 1.00 96.06 151 SER A O 1
ATOM 1225 N N . PRO A 1 152 ? 11.885 -4.161 -20.654 1.00 95.81 152 PRO A N 1
ATOM 1226 C CA . PRO A 1 152 ? 12.267 -5.540 -20.370 1.00 95.81 152 PRO A CA 1
ATOM 1227 C C . PRO A 1 152 ? 13.047 -5.690 -19.060 1.00 95.81 152 PRO A C 1
ATOM 1229 O O . PRO A 1 152 ? 12.864 -6.694 -18.364 1.00 95.81 152 PRO A O 1
ATOM 1232 N N . ARG A 1 153 ? 13.881 -4.711 -18.682 1.00 96.69 153 ARG A N 1
ATOM 1233 C CA . ARG A 1 153 ? 14.697 -4.792 -17.460 1.00 96.69 153 ARG A CA 1
ATOM 1234 C C . ARG A 1 153 ? 13.812 -4.707 -16.220 1.00 96.69 153 ARG A C 1
ATOM 1236 O O . ARG A 1 153 ? 13.909 -5.555 -15.326 1.00 96.69 153 ARG A O 1
ATOM 1243 N N . SER A 1 154 ? 12.888 -3.749 -16.217 1.00 96.00 154 SER A N 1
ATOM 1244 C CA . SER A 1 154 ? 11.898 -3.530 -15.161 1.00 96.00 154 SER A CA 1
ATOM 1245 C C . SER A 1 154 ? 10.956 -4.734 -15.003 1.00 96.00 154 SER A C 1
ATOM 1247 O O . SER A 1 154 ? 10.715 -5.184 -13.880 1.00 96.00 154 SER A O 1
ATOM 1249 N N . VAL A 1 155 ? 10.492 -5.337 -16.111 1.00 95.00 155 VAL A N 1
ATOM 1250 C CA . VAL A 1 155 ? 9.682 -6.577 -16.096 1.00 95.00 155 VAL A CA 1
ATOM 1251 C C . VAL A 1 155 ? 10.427 -7.719 -15.411 1.00 95.00 155 VAL A C 1
ATOM 1253 O O . VAL A 1 155 ? 9.883 -8.360 -14.508 1.00 95.00 155 VAL A O 1
ATOM 1256 N N . VAL A 1 156 ? 11.676 -7.979 -15.808 1.00 96.38 156 VAL A N 1
ATOM 1257 C CA . VAL A 1 156 ? 12.479 -9.074 -15.241 1.00 96.38 156 VAL A CA 1
ATOM 1258 C C . VAL A 1 156 ? 12.740 -8.850 -13.750 1.00 96.38 156 VAL A C 1
ATOM 1260 O O . VAL A 1 156 ? 12.652 -9.793 -12.957 1.00 96.38 156 VAL A O 1
ATOM 1263 N N . ALA A 1 157 ? 13.038 -7.617 -13.340 1.00 97.06 157 ALA A N 1
ATOM 1264 C CA . ALA A 1 157 ? 13.228 -7.285 -11.931 1.00 97.06 157 ALA A CA 1
ATOM 1265 C C . ALA A 1 157 ? 11.950 -7.510 -11.112 1.00 97.06 157 ALA A C 1
ATOM 1267 O O . ALA A 1 157 ? 11.989 -8.175 -10.072 1.00 97.06 157 ALA A O 1
ATOM 1268 N N . MET A 1 158 ? 10.801 -7.058 -11.615 1.00 95.38 158 MET A N 1
ATOM 1269 C CA . MET A 1 158 ? 9.519 -7.244 -10.942 1.00 95.38 158 MET A CA 1
ATOM 1270 C C . MET A 1 158 ? 9.113 -8.724 -10.852 1.00 95.38 158 MET A C 1
ATOM 1272 O O . MET A 1 158 ? 8.633 -9.179 -9.812 1.00 95.38 158 MET A O 1
ATOM 1276 N N . GLN A 1 159 ? 9.387 -9.526 -11.886 1.00 95.44 159 GLN A N 1
ATOM 1277 C CA . GLN A 1 159 ? 9.177 -10.979 -11.853 1.00 95.44 159 GLN A CA 1
ATOM 1278 C C . GLN A 1 159 ? 10.038 -11.671 -10.785 1.00 95.44 159 GLN A C 1
ATOM 1280 O O . GLN A 1 159 ? 9.558 -12.573 -10.092 1.00 95.44 159 GLN A O 1
ATOM 1285 N N . LYS A 1 160 ? 11.292 -11.237 -10.593 1.00 97.00 160 LYS A N 1
ATOM 1286 C CA . LYS A 1 160 ? 12.162 -11.754 -9.519 1.00 97.00 160 LYS A CA 1
ATOM 1287 C C . LYS A 1 160 ? 11.599 -11.430 -8.133 1.00 97.00 160 LYS A C 1
ATOM 1289 O O . LYS A 1 160 ? 11.588 -12.312 -7.266 1.00 97.00 160 LYS A O 1
ATOM 1294 N N . ILE A 1 161 ? 11.100 -10.207 -7.933 1.00 96.62 161 ILE A N 1
ATOM 1295 C CA . ILE A 1 161 ? 10.437 -9.787 -6.687 1.00 96.62 161 ILE A CA 1
ATOM 1296 C C . ILE A 1 161 ? 9.186 -10.634 -6.443 1.00 96.62 161 ILE A C 1
ATOM 1298 O O . ILE A 1 161 ? 9.039 -11.217 -5.367 1.00 96.62 161 ILE A O 1
ATOM 1302 N N . LEU A 1 162 ? 8.323 -10.784 -7.450 1.00 95.19 162 LEU A N 1
ATOM 1303 C CA . LEU A 1 162 ? 7.113 -11.597 -7.349 1.00 95.19 162 LEU A CA 1
ATOM 1304 C C . LEU A 1 162 ? 7.437 -13.048 -6.975 1.00 95.19 162 LEU A C 1
ATOM 1306 O O . LEU A 1 162 ? 6.852 -13.585 -6.035 1.00 95.19 162 LEU A O 1
ATOM 1310 N N . ALA A 1 163 ? 8.420 -13.664 -7.632 1.00 95.44 163 ALA A N 1
ATOM 1311 C CA . ALA A 1 163 ? 8.836 -15.030 -7.326 1.00 95.44 163 ALA A CA 1
ATOM 1312 C C . ALA A 1 163 ? 9.376 -15.167 -5.888 1.00 95.44 163 ALA A C 1
ATOM 1314 O O . ALA A 1 163 ? 9.121 -16.170 -5.216 1.00 95.44 163 ALA A O 1
ATOM 1315 N N . LYS A 1 164 ? 10.106 -14.160 -5.383 1.00 96.06 164 LYS A N 1
ATOM 1316 C CA . LYS A 1 164 ? 10.552 -14.101 -3.978 1.00 96.06 164 LYS A CA 1
ATOM 1317 C C . LYS A 1 164 ? 9.356 -14.055 -3.025 1.00 96.06 164 LYS A C 1
ATOM 1319 O O . LYS A 1 164 ? 9.332 -14.812 -2.055 1.00 96.06 164 LYS A O 1
ATOM 1324 N N . VAL A 1 165 ? 8.363 -13.214 -3.313 1.00 95.88 165 VAL A N 1
ATOM 1325 C CA . VAL A 1 165 ? 7.145 -13.077 -2.501 1.00 95.88 165 VAL A CA 1
ATOM 1326 C C . VAL A 1 165 ? 6.344 -14.374 -2.503 1.00 95.88 165 VAL A C 1
ATOM 1328 O O . VAL A 1 165 ? 6.022 -14.871 -1.429 1.00 95.88 165 VAL A O 1
ATOM 1331 N N . GLN A 1 166 ? 6.093 -14.971 -3.670 1.00 94.69 166 GLN A N 1
ATOM 1332 C CA . GLN A 1 166 ? 5.349 -16.228 -3.809 1.00 94.69 166 GLN A CA 1
ATOM 1333 C C . GLN A 1 166 ? 5.960 -17.358 -2.972 1.00 94.69 166 GLN A C 1
ATOM 1335 O O . GLN A 1 166 ? 5.241 -18.053 -2.255 1.00 94.69 166 GLN A O 1
ATOM 1340 N N . ARG A 1 167 ? 7.295 -17.496 -2.985 1.00 95.06 167 ARG A N 1
ATOM 1341 C CA . ARG A 1 167 ? 7.998 -18.457 -2.117 1.00 95.06 167 ARG A CA 1
ATOM 1342 C C . ARG A 1 167 ? 7.810 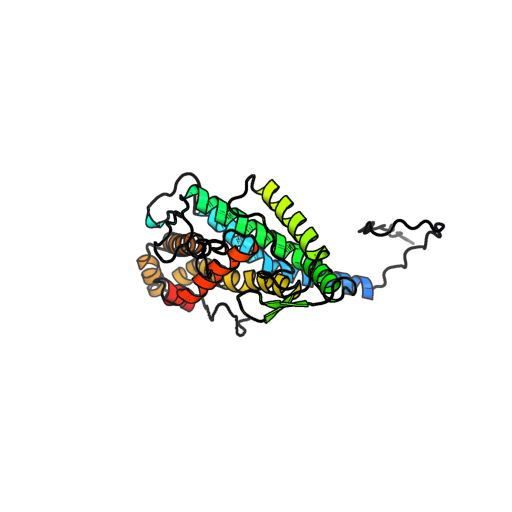-18.149 -0.632 1.00 95.06 167 ARG A C 1
ATOM 1344 O O . ARG A 1 167 ? 7.651 -19.070 0.158 1.00 95.06 167 ARG A O 1
ATOM 1351 N N . LYS A 1 168 ? 7.828 -16.868 -0.253 1.00 93.62 168 LYS A N 1
ATOM 1352 C CA . LYS A 1 168 ? 7.684 -16.415 1.140 1.00 93.62 168 LYS A CA 1
ATOM 1353 C C . LYS A 1 168 ? 6.271 -16.635 1.689 1.00 93.62 168 LYS A C 1
ATOM 1355 O O . LYS A 1 168 ? 6.138 -16.948 2.867 1.00 93.62 168 LYS A O 1
ATOM 1360 N N . VAL A 1 169 ? 5.234 -16.460 0.866 1.00 91.19 169 VAL A N 1
ATOM 1361 C CA . VAL A 1 169 ? 3.830 -16.605 1.295 1.00 91.19 169 VAL A CA 1
ATOM 1362 C C . VAL A 1 169 ? 3.267 -18.020 1.113 1.00 91.19 169 VAL A C 1
ATOM 1364 O O . VAL A 1 169 ? 2.244 -18.337 1.709 1.00 91.19 169 VAL A O 1
ATOM 1367 N N . GLY A 1 170 ? 3.925 -18.884 0.330 1.00 86.38 170 GLY A N 1
ATOM 1368 C CA . GLY A 1 170 ? 3.551 -20.299 0.181 1.00 86.38 170 GLY A CA 1
ATOM 1369 C C . GLY A 1 170 ? 2.353 -20.570 -0.741 1.00 86.38 170 GLY A C 1
ATOM 1370 O O . GLY A 1 170 ? 1.862 -21.693 -0.789 1.00 86.38 170 GLY A O 1
ATOM 1371 N N . GLY A 1 171 ? 1.885 -19.563 -1.481 1.00 85.12 171 GLY A N 1
ATOM 1372 C CA . GLY A 1 171 ? 0.770 -19.653 -2.425 1.00 85.12 171 GLY A CA 1
ATOM 1373 C C . GLY A 1 171 ? 0.538 -18.321 -3.143 1.00 85.12 171 GLY A C 1
ATOM 1374 O O . GLY A 1 171 ? 1.143 -17.312 -2.789 1.00 85.12 171 GLY A O 1
ATOM 1375 N N . TRP A 1 172 ? -0.318 -18.300 -4.167 1.00 91.31 172 TRP A N 1
ATOM 1376 C CA . TRP A 1 172 ? -0.656 -17.065 -4.879 1.00 91.31 172 TRP A CA 1
ATOM 1377 C C . TRP A 1 172 ? -2.128 -17.035 -5.285 1.00 91.31 172 TRP A C 1
ATOM 1379 O O . TRP A 1 172 ? -2.611 -17.928 -5.980 1.00 91.31 172 TRP A O 1
ATOM 1389 N N . ILE A 1 173 ? -2.845 -16.000 -4.853 1.00 90.94 173 ILE A N 1
ATOM 1390 C CA . ILE A 1 173 ? -4.251 -15.769 -5.196 1.00 90.94 173 ILE A CA 1
ATOM 1391 C C . ILE A 1 173 ? -4.356 -14.644 -6.229 1.00 90.94 173 ILE A C 1
ATOM 1393 O O . ILE A 1 173 ? -3.913 -13.529 -5.974 1.00 90.94 173 ILE A O 1
ATOM 1397 N N . GLY A 1 174 ? -5.006 -14.894 -7.363 1.00 86.19 174 GLY A N 1
ATOM 1398 C CA . GLY A 1 174 ? -5.147 -13.918 -8.451 1.00 86.19 174 GLY A CA 1
ATOM 1399 C C . GLY A 1 174 ? -4.067 -14.073 -9.522 1.00 86.19 174 GLY A C 1
ATOM 1400 O O . GLY A 1 174 ? -3.298 -15.033 -9.507 1.00 86.19 174 GLY A O 1
ATOM 1401 N N . SER A 1 175 ? -4.026 -13.142 -10.472 1.00 85.00 175 SER A N 1
ATOM 1402 C CA . SER A 1 175 ? -3.094 -13.209 -11.596 1.00 85.00 175 SER A CA 1
ATOM 1403 C C . SER A 1 175 ? -1.660 -12.876 -11.161 1.00 85.00 175 SER A C 1
ATOM 1405 O O . SER A 1 175 ? -1.433 -12.068 -10.257 1.00 85.00 175 SER A O 1
ATOM 1407 N N . SER A 1 176 ? -0.685 -13.543 -11.781 1.00 86.19 176 SER A N 1
ATOM 1408 C CA . SER A 1 176 ? 0.752 -13.257 -11.645 1.00 86.19 176 SER A CA 1
ATOM 1409 C C . SER A 1 176 ? 1.291 -12.406 -12.799 1.00 86.19 176 SER A C 1
ATOM 1411 O O . SER A 1 176 ? 2.497 -12.188 -12.879 1.00 86.19 176 SER A O 1
ATOM 1413 N N . THR A 1 177 ? 0.420 -11.944 -13.702 1.00 84.75 177 THR A N 1
ATOM 1414 C CA . THR A 1 177 ? 0.809 -11.070 -14.809 1.00 84.75 177 THR A CA 1
ATOM 1415 C C . THR A 1 177 ? 1.290 -9.731 -14.264 1.00 84.75 177 THR A C 1
ATOM 1417 O O . THR A 1 177 ? 0.561 -9.056 -13.533 1.00 84.75 177 THR A O 1
ATOM 1420 N N . VAL A 1 178 ? 2.518 -9.373 -14.634 1.00 86.75 178 VAL A N 1
ATOM 1421 C CA . VAL A 1 178 ? 3.101 -8.043 -14.444 1.00 86.75 178 VAL A CA 1
ATOM 1422 C C . VAL A 1 178 ? 2.842 -7.269 -15.730 1.00 86.75 178 VAL A C 1
ATOM 1424 O O . VAL A 1 178 ? 3.372 -7.651 -16.775 1.00 86.75 178 VAL A O 1
ATOM 1427 N N . HIS A 1 179 ? 2.007 -6.236 -15.664 1.00 87.19 179 HIS A N 1
ATOM 1428 C CA . HIS A 1 179 ? 1.751 -5.367 -16.806 1.00 87.19 179 HIS A CA 1
ATOM 1429 C C . HIS A 1 179 ? 2.815 -4.282 -16.845 1.00 87.19 179 HIS A C 1
ATOM 1431 O O . HIS A 1 179 ? 3.002 -3.562 -15.866 1.00 87.19 179 HIS A O 1
ATOM 1437 N N . LEU A 1 180 ? 3.551 -4.190 -17.952 1.00 90.31 180 LEU A N 1
ATOM 1438 C CA . LEU A 1 180 ? 4.607 -3.196 -18.107 1.00 90.31 180 LEU A CA 1
ATOM 1439 C C . LEU A 1 180 ? 5.028 -3.089 -19.576 1.00 90.31 180 LEU A C 1
ATOM 1441 O O . LEU A 1 180 ? 5.448 -4.068 -20.194 1.00 90.31 180 LEU A O 1
ATOM 1445 N N . GLY A 1 181 ? 4.903 -1.889 -20.132 1.00 90.88 181 GLY A N 1
ATOM 1446 C CA . GLY A 1 181 ? 5.091 -1.638 -21.554 1.00 90.88 181 GLY A CA 1
ATOM 1447 C C . GLY A 1 181 ? 3.942 -2.153 -22.414 1.00 90.88 181 GLY A C 1
ATOM 1448 O O . GLY A 1 181 ? 4.164 -2.618 -23.533 1.00 90.88 181 GLY A O 1
ATOM 1449 N N . ASP A 1 182 ? 2.722 -2.103 -21.879 1.00 89.88 182 ASP A N 1
ATOM 1450 C CA . ASP A 1 182 ? 1.495 -2.550 -22.536 1.00 89.88 182 ASP A CA 1
ATOM 1451 C C . ASP A 1 182 ? 0.338 -1.550 -22.338 1.00 89.88 182 ASP A C 1
ATOM 1453 O O . ASP A 1 182 ? 0.543 -0.398 -21.963 1.00 89.88 182 ASP A O 1
ATOM 1457 N N . HIS A 1 183 ? -0.895 -1.964 -22.632 1.00 85.88 183 HIS A N 1
ATOM 1458 C CA . HIS A 1 183 ? -2.071 -1.099 -22.527 1.00 85.88 183 HIS A CA 1
ATOM 1459 C C . HIS A 1 183 ? -2.463 -0.747 -21.079 1.00 85.88 183 HIS A C 1
ATOM 1461 O O . HIS A 1 183 ? -3.083 0.292 -20.866 1.00 85.88 183 HIS A O 1
ATOM 1467 N N . ASN A 1 184 ? -2.074 -1.561 -20.092 1.00 84.31 184 ASN A N 1
ATOM 1468 C CA . ASN A 1 184 ? -2.409 -1.374 -18.675 1.00 84.31 184 ASN A CA 1
ATOM 1469 C C . ASN A 1 184 ? -1.353 -0.549 -17.925 1.00 84.31 184 ASN A C 1
ATOM 1471 O O . ASN A 1 184 ? -1.664 0.195 -16.984 1.00 84.31 184 ASN A O 1
ATOM 1475 N N . VAL A 1 185 ? -0.084 -0.696 -18.315 1.00 90.00 185 VAL A N 1
ATOM 1476 C CA . VAL A 1 185 ? 1.051 0.084 -17.806 1.00 90.00 185 VAL A CA 1
ATOM 1477 C C . VAL A 1 185 ? 1.919 0.481 -19.004 1.00 90.00 185 VAL A C 1
ATOM 1479 O O . VAL A 1 185 ? 2.774 -0.300 -19.418 1.00 90.00 185 VAL A O 1
ATOM 1482 N N . PRO A 1 186 ? 1.724 1.685 -19.575 1.00 92.38 186 PRO A N 1
ATOM 1483 C CA . PRO A 1 186 ? 2.342 2.066 -20.847 1.00 92.38 186 PRO A CA 1
ATOM 1484 C C . PRO A 1 186 ? 3.870 2.043 -20.882 1.00 92.38 186 PRO A C 1
ATOM 1486 O O . PRO A 1 186 ? 4.444 1.795 -21.935 1.00 92.38 186 PRO A O 1
ATOM 1489 N N . ASN A 1 187 ? 4.545 2.326 -19.773 1.00 94.06 187 ASN A N 1
ATOM 1490 C CA . ASN A 1 187 ? 6.004 2.424 -19.719 1.00 94.06 187 ASN A CA 1
ATOM 1491 C C . ASN A 1 187 ? 6.501 2.323 -18.267 1.00 94.06 187 ASN A C 1
ATOM 1493 O O . ASN A 1 187 ? 5.706 2.340 -17.321 1.00 94.06 187 ASN A O 1
ATOM 1497 N N . ALA A 1 188 ? 7.822 2.251 -18.097 1.00 94.69 188 ALA A N 1
ATOM 1498 C CA . ALA A 1 188 ? 8.457 2.112 -16.790 1.00 94.69 188 ALA A CA 1
ATOM 1499 C C . ALA A 1 188 ? 8.198 3.299 -15.841 1.00 94.69 188 ALA A C 1
ATOM 1501 O O . ALA A 1 188 ? 8.105 3.098 -14.633 1.00 94.69 188 ALA A O 1
ATOM 1502 N N . LEU A 1 189 ? 8.005 4.521 -16.356 1.00 92.62 189 LEU A N 1
ATOM 1503 C CA . LEU A 1 189 ? 7.681 5.683 -15.518 1.00 92.62 189 LEU A CA 1
ATOM 1504 C C . LEU A 1 189 ? 6.316 5.510 -14.840 1.00 92.62 189 LEU A C 1
ATOM 1506 O O . LEU A 1 189 ? 6.201 5.694 -13.631 1.00 92.62 189 LEU A O 1
ATOM 1510 N N . MET A 1 190 ? 5.299 5.092 -15.601 1.00 90.94 190 MET A N 1
ATOM 1511 C CA . MET A 1 190 ? 3.969 4.798 -15.051 1.00 90.94 190 MET A CA 1
ATOM 1512 C C . MET A 1 190 ? 4.011 3.647 -14.041 1.00 90.94 190 MET A C 1
ATOM 1514 O O . MET A 1 190 ? 3.250 3.644 -13.076 1.00 90.94 190 MET A O 1
ATOM 1518 N N . PHE A 1 191 ? 4.894 2.667 -14.248 1.00 90.94 191 PHE A N 1
ATOM 1519 C CA . PHE A 1 191 ? 5.109 1.578 -13.298 1.00 90.94 191 PHE A CA 1
ATOM 1520 C C . PHE A 1 191 ? 5.671 2.087 -11.963 1.00 90.94 191 PHE A C 1
ATOM 1522 O O . PHE A 1 191 ? 5.098 1.796 -10.913 1.00 90.94 191 PHE A O 1
ATOM 1529 N N . ILE A 1 192 ? 6.750 2.877 -11.993 1.00 92.00 192 ILE A N 1
ATOM 1530 C CA . ILE A 1 192 ? 7.342 3.454 -10.778 1.00 92.00 192 ILE A CA 1
ATOM 1531 C C . ILE A 1 192 ? 6.328 4.345 -10.061 1.00 92.00 192 ILE A C 1
ATOM 1533 O O . ILE A 1 192 ? 6.135 4.187 -8.853 1.00 92.00 192 ILE A O 1
ATOM 1537 N N . ASP A 1 193 ? 5.623 5.207 -10.803 1.00 90.25 193 ASP A N 1
ATOM 1538 C CA . ASP A 1 193 ? 4.623 6.115 -10.238 1.00 90.25 193 ASP A CA 1
ATOM 1539 C C . ASP A 1 193 ? 3.541 5.360 -9.449 1.00 90.25 193 ASP A C 1
ATOM 1541 O O . ASP A 1 193 ? 3.236 5.719 -8.311 1.00 90.25 193 ASP A O 1
ATOM 1545 N N . LYS A 1 194 ? 3.033 4.237 -9.980 1.00 88.44 194 LYS A N 1
ATOM 1546 C CA . LYS A 1 194 ? 2.032 3.402 -9.292 1.00 88.44 194 LYS A CA 1
ATOM 1547 C C . LYS A 1 194 ? 2.493 2.927 -7.914 1.00 88.44 194 LYS A C 1
ATOM 1549 O O . LYS A 1 194 ? 1.699 2.920 -6.975 1.00 88.44 194 LYS A O 1
ATOM 1554 N N . TYR A 1 195 ? 3.751 2.519 -7.768 1.00 91.56 195 TYR A N 1
ATOM 1555 C CA . TYR A 1 195 ? 4.232 1.945 -6.510 1.00 91.56 195 TYR A CA 1
ATOM 1556 C C . TYR A 1 195 ? 4.695 2.993 -5.499 1.00 91.56 195 TYR A C 1
ATOM 1558 O O . TYR A 1 195 ? 4.502 2.781 -4.302 1.00 91.56 195 TYR A O 1
ATOM 1566 N N . ILE A 1 196 ? 5.205 4.150 -5.937 1.00 90.62 196 ILE A N 1
ATOM 1567 C CA . ILE A 1 196 ? 5.503 5.263 -5.015 1.00 90.62 196 ILE A CA 1
ATOM 1568 C C . ILE A 1 196 ? 4.232 5.858 -4.386 1.00 90.62 196 ILE A C 1
ATOM 1570 O O . ILE A 1 196 ? 4.305 6.515 -3.348 1.00 90.62 196 ILE A O 1
ATOM 1574 N N . GLN A 1 197 ? 3.057 5.590 -4.965 1.00 90.62 197 GLN A N 1
ATOM 1575 C CA . GLN A 1 197 ? 1.771 5.946 -4.369 1.00 90.62 197 GLN A CA 1
ATOM 1576 C C . GLN A 1 197 ? 1.427 5.120 -3.116 1.00 90.62 197 GLN A C 1
ATOM 1578 O O . GLN A 1 197 ? 0.690 5.609 -2.263 1.00 90.62 197 GLN A O 1
ATOM 1583 N N . VAL A 1 198 ? 1.942 3.891 -2.965 1.00 93.88 198 VAL A N 1
ATOM 1584 C CA . VAL A 1 198 ? 1.594 2.989 -1.846 1.00 93.88 198 VAL A CA 1
ATOM 1585 C C . VAL A 1 198 ? 1.678 3.657 -0.467 1.00 93.88 198 VAL A C 1
ATOM 1587 O O . VAL A 1 198 ? 0.685 3.668 0.267 1.00 93.88 198 VAL A O 1
ATOM 1590 N N . PRO A 1 199 ? 2.820 4.242 -0.072 1.00 93.50 199 PRO A N 1
ATOM 1591 C CA . PRO A 1 199 ? 2.934 4.856 1.245 1.00 93.50 199 PRO A CA 1
ATOM 1592 C C . PRO A 1 199 ? 2.037 6.077 1.438 1.00 93.50 199 PRO A C 1
ATOM 1594 O O . PRO A 1 199 ? 1.699 6.387 2.579 1.00 93.50 199 PRO A O 1
ATOM 1597 N N . ARG A 1 200 ? 1.593 6.739 0.362 1.00 91.69 200 ARG A N 1
ATOM 1598 C CA . ARG A 1 200 ? 0.714 7.911 0.462 1.00 91.69 200 ARG A CA 1
ATOM 1599 C C . ARG A 1 200 ? -0.664 7.560 1.004 1.00 91.69 200 ARG A C 1
ATOM 1601 O O . ARG A 1 200 ? -1.232 8.336 1.764 1.00 91.69 200 ARG A O 1
ATOM 1608 N N . PHE A 1 201 ? -1.169 6.365 0.700 1.00 91.44 201 PHE A N 1
ATOM 1609 C CA . PHE A 1 201 ? -2.428 5.902 1.276 1.00 91.44 201 PHE A CA 1
ATOM 1610 C C . PHE A 1 201 ? -2.261 5.032 2.531 1.00 91.44 201 PHE A C 1
ATOM 1612 O O . PHE A 1 201 ? -3.098 5.101 3.433 1.00 91.44 201 PHE A O 1
ATOM 1619 N N . LEU A 1 202 ? -1.172 4.260 2.653 1.00 95.81 202 LEU A N 1
ATOM 1620 C CA . LEU A 1 202 ? -0.930 3.451 3.857 1.00 95.81 202 LEU A CA 1
ATOM 1621 C C . LEU A 1 202 ? -0.463 4.283 5.058 1.00 95.81 202 LEU A C 1
ATOM 1623 O O . LEU A 1 202 ? -0.852 3.996 6.189 1.00 95.81 202 LEU A O 1
ATOM 1627 N N . GLY A 1 203 ? 0.354 5.313 4.830 1.00 94.81 203 GLY A N 1
ATOM 1628 C CA . GLY A 1 203 ? 0.919 6.162 5.880 1.00 94.81 203 GLY A CA 1
ATOM 1629 C C . GLY A 1 203 ? -0.152 6.836 6.744 1.00 94.81 203 GLY A C 1
ATOM 1630 O O . GLY A 1 203 ? -0.150 6.634 7.960 1.00 94.81 203 GLY A O 1
ATOM 1631 N N . PRO A 1 204 ? -1.118 7.569 6.159 1.00 95.00 204 PRO A N 1
ATOM 1632 C CA . PRO A 1 204 ? -2.180 8.218 6.927 1.00 95.00 204 PRO A CA 1
ATOM 1633 C C . PRO A 1 204 ? -3.090 7.232 7.675 1.00 95.00 204 PRO A C 1
ATOM 1635 O O . PRO A 1 204 ? -3.543 7.530 8.783 1.00 95.00 204 PRO A O 1
ATOM 1638 N N . LEU A 1 205 ? -3.326 6.041 7.111 1.00 97.00 205 LEU A N 1
ATOM 1639 C CA . LEU A 1 205 ? -4.054 4.968 7.792 1.00 97.00 205 LEU A CA 1
ATOM 1640 C C . LEU A 1 205 ? -3.288 4.491 9.033 1.00 97.00 205 LEU A C 1
ATOM 1642 O O . LEU A 1 205 ? -3.854 4.456 10.124 1.00 97.00 205 LEU A O 1
ATOM 1646 N N . VAL A 1 206 ? -2.0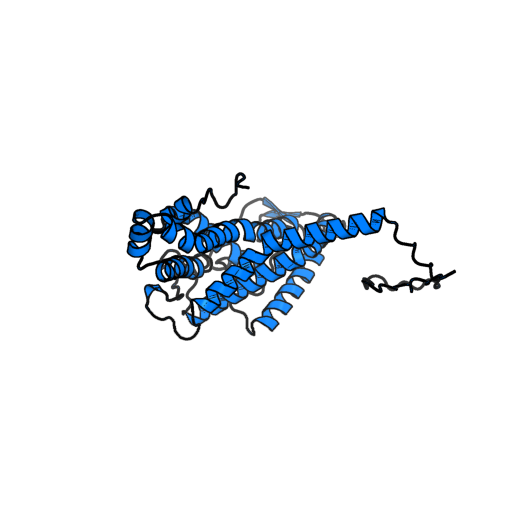01 4.170 8.888 1.00 97.06 206 VAL A N 1
ATOM 1647 C CA . VAL A 1 206 ? -1.146 3.744 10.007 1.00 97.06 206 VAL A CA 1
ATOM 1648 C C . VAL A 1 206 ? -1.070 4.822 11.086 1.00 97.06 206 VAL A C 1
ATOM 1650 O O . VAL A 1 206 ? -1.294 4.523 12.257 1.00 97.06 206 VAL A O 1
ATOM 1653 N N . LEU A 1 207 ? -0.854 6.081 10.695 1.00 95.81 207 LEU A N 1
ATOM 1654 C CA . LEU A 1 207 ? -0.828 7.220 11.612 1.00 95.81 207 LEU A CA 1
ATOM 1655 C C . LEU A 1 207 ? -2.127 7.330 12.419 1.00 95.81 207 LEU A C 1
ATOM 1657 O O . LEU A 1 207 ? -2.089 7.545 13.632 1.00 95.81 207 LEU A O 1
ATOM 1661 N N . THR A 1 208 ? -3.270 7.171 11.748 1.00 97.31 208 THR A N 1
ATOM 1662 C CA . THR A 1 208 ? -4.588 7.181 12.390 1.00 97.31 208 THR A CA 1
ATOM 1663 C C . THR A 1 208 ? -4.673 6.065 13.424 1.00 97.31 208 THR A C 1
ATOM 1665 O O . THR A 1 208 ? -4.977 6.326 14.587 1.00 97.31 208 THR A O 1
ATOM 1668 N N . LEU A 1 209 ? -4.343 4.831 13.032 1.00 97.88 209 LEU A N 1
ATOM 1669 C CA . LEU A 1 209 ? -4.403 3.664 13.911 1.00 97.88 209 LEU A CA 1
ATOM 1670 C C . LEU A 1 209 ? -3.489 3.845 15.136 1.00 97.88 209 LEU A C 1
ATOM 1672 O O . LEU A 1 209 ? -3.940 3.656 16.265 1.00 97.88 209 LEU A O 1
ATOM 1676 N N . ASP A 1 210 ? -2.246 4.284 14.959 1.00 96.25 210 ASP A N 1
ATOM 1677 C CA . ASP A 1 210 ? -1.296 4.445 16.067 1.00 96.25 210 ASP A CA 1
ATOM 1678 C C . ASP A 1 210 ? -1.680 5.580 17.037 1.00 96.25 210 ASP A C 1
ATOM 1680 O O . ASP A 1 210 ? -1.348 5.524 18.225 1.00 96.25 210 ASP A O 1
ATOM 1684 N N . LYS A 1 211 ? -2.434 6.589 16.577 1.00 97.25 211 LYS A N 1
ATOM 1685 C CA . LYS A 1 211 ? -2.904 7.703 17.418 1.00 97.25 211 LYS A CA 1
ATOM 1686 C C . LYS A 1 211 ? -4.208 7.431 18.168 1.00 97.25 211 LYS A C 1
ATOM 1688 O O . LYS A 1 211 ? -4.462 8.117 19.157 1.00 97.25 211 LYS A O 1
ATOM 1693 N N . ILE A 1 212 ? -5.020 6.443 17.779 1.00 97.81 212 ILE A N 1
ATOM 1694 C CA . ILE A 1 212 ? -6.289 6.127 18.474 1.00 97.81 212 ILE A CA 1
ATOM 1695 C C . ILE A 1 212 ? -6.104 5.927 19.996 1.00 97.81 212 ILE A C 1
ATOM 1697 O O . ILE A 1 212 ? -6.868 6.523 20.761 1.00 97.81 212 ILE A O 1
ATOM 1701 N N . PRO A 1 213 ? -5.106 5.161 20.490 1.00 97.06 213 PRO A N 1
ATOM 1702 C CA . PRO A 1 213 ? -4.894 5.001 21.930 1.00 97.06 213 PRO A CA 1
ATOM 1703 C C . PRO A 1 213 ? -4.569 6.318 22.644 1.00 97.06 213 PRO A C 1
ATOM 1705 O O . PRO A 1 213 ? -5.039 6.550 23.756 1.00 97.06 213 PRO A O 1
ATOM 1708 N N . GLN A 1 214 ? -3.789 7.190 22.000 1.00 97.00 214 GLN A N 1
ATOM 1709 C CA . GLN A 1 214 ? -3.413 8.502 22.535 1.00 97.00 214 GLN A CA 1
ATOM 1710 C C . GLN A 1 214 ? -4.633 9.429 22.578 1.00 97.00 214 GLN A C 1
ATOM 1712 O O . GLN A 1 214 ? -4.878 10.102 23.578 1.00 97.00 214 GLN A O 1
ATOM 1717 N N . LEU A 1 215 ? -5.454 9.399 21.525 1.00 96.19 215 LEU A N 1
ATOM 1718 C CA . LEU A 1 215 ? -6.699 10.153 21.444 1.00 96.19 215 LEU A CA 1
ATOM 1719 C C . LEU A 1 215 ? -7.666 9.752 22.568 1.00 96.19 215 LEU A C 1
ATOM 1721 O O . LEU A 1 215 ? -8.219 10.631 23.228 1.00 96.19 215 LEU A O 1
ATOM 1725 N N . ALA A 1 216 ? -7.796 8.455 22.866 1.00 96.62 216 ALA A N 1
ATOM 1726 C CA . ALA A 1 216 ? -8.615 7.962 23.981 1.00 96.62 216 ALA A CA 1
ATOM 1727 C C . ALA A 1 216 ? -8.137 8.458 25.354 1.00 96.62 216 ALA A C 1
ATOM 1729 O O . ALA A 1 216 ? -8.938 8.586 26.276 1.00 96.62 216 ALA A O 1
ATOM 1730 N N . GLN A 1 217 ? -6.842 8.742 25.502 1.00 96.69 217 GLN A N 1
ATOM 1731 C CA . GLN A 1 217 ? -6.248 9.231 26.749 1.00 96.69 217 GLN A CA 1
ATOM 1732 C C . GLN A 1 217 ? -6.249 10.763 26.856 1.00 96.69 217 GLN A C 1
ATOM 1734 O O . GLN A 1 217 ? -6.036 11.294 27.942 1.00 96.69 217 GLN A O 1
ATOM 1739 N N . SER A 1 218 ? -6.517 11.477 25.758 1.00 96.69 218 SER A N 1
ATOM 1740 C CA . SER A 1 218 ? -6.427 12.942 25.706 1.00 96.69 218 SER A CA 1
ATOM 1741 C C . SER A 1 218 ? -7.471 13.661 26.569 1.00 96.69 218 SER A C 1
ATOM 1743 O O . SER A 1 218 ? -7.186 14.713 27.137 1.00 96.69 218 SER A O 1
ATOM 1745 N N . SER A 1 219 ? -8.691 13.124 26.669 1.00 97.31 219 SER A N 1
ATOM 1746 C CA . SER A 1 219 ? -9.766 13.699 27.483 1.00 97.31 219 SER A CA 1
ATOM 1747 C C . SER A 1 219 ? -10.889 12.687 27.753 1.00 97.31 219 SER A C 1
ATOM 1749 O O . SER A 1 219 ? -11.082 11.759 26.960 1.00 97.31 219 SER A O 1
ATOM 1751 N N . PRO A 1 220 ? -11.705 12.882 28.811 1.00 97.19 220 PRO A N 1
ATOM 1752 C CA . PRO A 1 220 ? -12.881 12.045 29.065 1.00 97.19 220 PRO A CA 1
ATOM 1753 C C . PRO A 1 220 ? -13.887 12.035 27.907 1.00 97.19 220 PRO A C 1
ATOM 1755 O O . PRO A 1 220 ? -14.497 11.005 27.636 1.00 97.19 220 PRO A O 1
ATOM 1758 N N . GLY A 1 221 ? -14.036 13.162 27.199 1.00 97.25 221 GLY A N 1
ATOM 1759 C CA . GLY A 1 221 ? -14.914 13.265 26.031 1.00 97.25 221 GLY A CA 1
ATOM 1760 C C . GLY A 1 221 ? -14.434 12.408 24.860 1.00 97.25 221 GLY A C 1
ATOM 1761 O O . GLY A 1 221 ? -15.230 11.686 24.266 1.00 97.25 221 GLY A O 1
ATOM 1762 N N . MET A 1 222 ? -13.128 12.421 24.565 1.00 97.56 222 MET A N 1
ATOM 1763 C CA . MET A 1 222 ? -12.556 11.567 23.515 1.00 97.56 222 MET A CA 1
ATOM 1764 C C . MET A 1 222 ? -12.597 10.090 23.882 1.00 97.56 222 MET A C 1
ATOM 1766 O O . MET A 1 222 ? -12.908 9.263 23.028 1.00 97.56 222 MET A O 1
ATOM 1770 N N . LYS A 1 223 ? -12.364 9.760 25.157 1.00 97.50 223 LYS A N 1
ATOM 1771 C CA . LYS A 1 223 ? -12.570 8.401 25.652 1.00 97.50 223 LYS A CA 1
ATOM 1772 C C . LYS A 1 223 ? -14.008 7.941 25.416 1.00 97.50 223 LYS A C 1
ATOM 1774 O O . LYS A 1 223 ? -14.205 6.911 24.789 1.00 97.50 223 LYS A O 1
ATOM 1779 N N . GLY A 1 224 ? -14.996 8.733 25.839 1.00 97.94 224 GLY A N 1
ATOM 1780 C CA . GLY A 1 224 ? -16.412 8.419 25.631 1.00 97.94 224 GLY A CA 1
ATOM 1781 C C . GLY A 1 224 ? -16.781 8.271 24.151 1.00 97.94 224 GLY A C 1
ATOM 1782 O O . GLY A 1 224 ? -17.538 7.373 23.793 1.00 97.94 224 GLY A O 1
ATOM 1783 N N . TYR A 1 225 ? -16.203 9.100 23.277 1.00 97.81 225 TYR A N 1
ATOM 1784 C CA . TYR A 1 225 ? -16.407 8.982 21.834 1.00 97.81 225 TYR A CA 1
ATOM 1785 C C . TYR A 1 225 ? -15.823 7.681 21.264 1.00 97.81 225 TYR A C 1
ATOM 1787 O O . TYR A 1 225 ? -16.506 6.982 20.522 1.00 97.81 225 TYR A O 1
ATOM 1795 N N . ILE A 1 226 ? -14.604 7.295 21.648 1.00 97.81 226 ILE A N 1
ATOM 1796 C CA . ILE A 1 226 ? -13.994 6.022 21.221 1.00 97.81 226 ILE A CA 1
ATOM 1797 C C . ILE A 1 226 ? -14.731 4.818 21.824 1.00 97.81 226 ILE A C 1
ATOM 1799 O O . ILE A 1 226 ? -14.940 3.815 21.142 1.00 97.81 226 ILE A O 1
ATOM 1803 N N . ASP A 1 227 ? -15.190 4.920 23.070 1.00 97.56 227 ASP A N 1
ATOM 1804 C CA . ASP A 1 227 ? -15.992 3.887 23.727 1.00 97.56 227 ASP A CA 1
ATOM 1805 C C . ASP A 1 227 ? -17.344 3.680 23.016 1.00 97.56 227 ASP A C 1
ATOM 1807 O O . ASP A 1 227 ? -17.850 2.558 23.002 1.00 97.56 227 ASP A O 1
ATOM 1811 N N . SER A 1 228 ? -17.884 4.698 22.326 1.00 97.44 228 SER A N 1
ATOM 1812 C CA . SER A 1 228 ? -19.079 4.546 21.474 1.00 97.44 228 SER A CA 1
ATOM 1813 C C . SER A 1 228 ? -18.871 3.608 20.274 1.00 97.44 228 SER A C 1
ATOM 1815 O O . SER A 1 228 ? -19.833 3.020 19.787 1.00 97.44 228 SER A O 1
ATOM 1817 N N . PHE A 1 229 ? -17.618 3.387 19.853 1.00 96.69 229 PHE A N 1
ATOM 1818 C CA . PHE A 1 229 ? -17.234 2.370 18.863 1.00 96.69 229 PHE A CA 1
ATOM 1819 C C . PHE A 1 229 ? -16.900 1.008 19.497 1.00 96.69 229 PHE A C 1
ATOM 1821 O O . PHE A 1 229 ? -16.399 0.114 18.817 1.00 96.69 229 PHE A O 1
ATOM 1828 N N . GLY A 1 230 ? -17.129 0.836 20.802 1.00 96.31 230 GLY A N 1
ATOM 1829 C CA . GLY A 1 230 ? -16.738 -0.360 21.552 1.00 96.31 230 GLY A CA 1
ATOM 1830 C C . GLY A 1 230 ? -15.290 -0.333 22.050 1.00 96.31 230 GLY A C 1
ATOM 1831 O O . GLY A 1 230 ? -14.731 -1.386 22.365 1.00 96.31 230 GLY A O 1
ATOM 1832 N N . GLY A 1 231 ? -14.673 0.851 22.109 1.00 97.38 231 GLY A N 1
ATOM 1833 C CA . GLY A 1 231 ? -13.328 1.069 22.638 1.00 97.38 231 GLY A CA 1
ATOM 1834 C C . GLY A 1 231 ? -12.217 0.947 21.591 1.00 97.38 231 GLY A C 1
ATOM 1835 O O . GLY A 1 231 ? -12.444 0.602 20.432 1.00 97.38 231 GLY A O 1
ATOM 1836 N N . VAL A 1 232 ? -10.979 1.211 22.024 1.00 97.38 232 VAL A N 1
ATOM 1837 C CA . VAL A 1 232 ? -9.784 1.301 21.157 1.00 97.38 232 VAL A CA 1
ATOM 1838 C C . VAL A 1 232 ? -9.605 0.062 20.274 1.00 97.38 232 VAL A C 1
ATOM 1840 O O . VAL A 1 232 ? -9.533 0.182 19.054 1.00 97.38 232 VAL A O 1
ATOM 1843 N N . LYS A 1 233 ? -9.592 -1.137 20.875 1.00 96.38 233 LYS A N 1
ATOM 1844 C CA . LYS A 1 233 ? -9.353 -2.397 20.150 1.00 96.38 233 LYS A CA 1
ATOM 1845 C C . LYS A 1 233 ? -10.437 -2.680 19.108 1.00 96.38 233 LYS A C 1
ATOM 1847 O O . LYS A 1 233 ? -10.138 -3.173 18.023 1.00 96.38 233 LYS A O 1
ATOM 1852 N N . THR A 1 234 ? -11.690 -2.381 19.438 1.00 97.12 234 THR A N 1
ATOM 1853 C CA . THR A 1 234 ? -12.831 -2.581 18.539 1.00 97.12 234 THR A CA 1
ATOM 1854 C C . THR A 1 234 ? -12.754 -1.611 17.368 1.00 97.12 234 THR A C 1
ATOM 1856 O O . THR A 1 234 ? -12.852 -2.038 16.222 1.00 97.12 234 THR A O 1
ATOM 1859 N N . LEU A 1 235 ? -12.462 -0.335 17.633 1.00 98.00 235 LEU A N 1
ATOM 1860 C CA . LEU A 1 235 ? -12.283 0.680 16.599 1.00 98.00 235 LEU A CA 1
ATOM 1861 C C . LEU A 1 235 ? -11.123 0.347 15.644 1.00 98.00 235 LEU A C 1
ATOM 1863 O O . LEU A 1 235 ? -11.298 0.451 14.431 1.00 98.00 235 LEU A O 1
ATOM 1867 N N . HIS A 1 236 ? -9.979 -0.126 16.159 1.00 97.38 236 HIS A N 1
ATOM 1868 C CA . HIS A 1 236 ? -8.884 -0.642 15.323 1.00 97.38 236 HIS A CA 1
ATOM 1869 C C . HIS A 1 236 ? -9.370 -1.733 14.374 1.00 97.38 236 HIS A C 1
ATOM 1871 O O . HIS A 1 236 ? -9.164 -1.635 13.165 1.00 97.38 236 HIS A O 1
ATOM 1877 N N . ARG A 1 237 ? -10.046 -2.757 14.908 1.00 97.31 237 ARG A N 1
ATOM 1878 C CA . ARG A 1 237 ? -10.543 -3.881 14.105 1.00 97.31 237 ARG A CA 1
ATOM 1879 C C . ARG A 1 237 ? -11.592 -3.452 13.088 1.00 97.31 237 ARG A C 1
ATOM 1881 O O . ARG A 1 237 ? -11.563 -3.974 11.984 1.00 97.31 237 ARG A O 1
ATOM 1888 N N . LEU A 1 238 ? -12.472 -2.505 13.420 1.00 97.94 238 LEU A N 1
ATOM 1889 C CA . LEU A 1 238 ? -13.474 -1.976 12.489 1.00 97.94 238 LEU A CA 1
ATOM 1890 C C . LEU A 1 238 ? -12.817 -1.301 11.279 1.00 97.94 238 LEU A C 1
ATOM 1892 O O . LEU A 1 238 ? -13.157 -1.624 10.142 1.00 97.94 238 LEU A O 1
ATOM 1896 N N . ILE A 1 239 ? -11.851 -0.408 11.518 1.00 98.38 239 ILE A N 1
ATOM 1897 C CA . ILE A 1 239 ? -11.130 0.294 10.444 1.00 98.38 239 ILE A CA 1
ATOM 1898 C C . ILE A 1 239 ? -10.331 -0.708 9.601 1.00 98.38 239 ILE A C 1
ATOM 1900 O O . ILE A 1 239 ? -10.403 -0.681 8.374 1.00 98.38 239 ILE A O 1
ATOM 1904 N N . LEU A 1 240 ? -9.601 -1.619 10.252 1.00 98.44 240 LEU A N 1
ATOM 1905 C CA . LEU A 1 240 ? -8.793 -2.629 9.567 1.00 98.44 240 LEU A CA 1
ATOM 1906 C C . LEU A 1 240 ? -9.651 -3.609 8.759 1.00 98.44 240 LEU A C 1
ATOM 1908 O O . LEU A 1 240 ? -9.290 -3.932 7.634 1.00 98.44 240 LEU A O 1
ATOM 1912 N N . ALA A 1 241 ? -10.787 -4.066 9.291 1.00 98.12 241 ALA A N 1
ATOM 1913 C CA . ALA A 1 241 ? -11.676 -4.987 8.588 1.00 98.12 241 ALA A CA 1
ATOM 1914 C C . ALA A 1 241 ? -12.308 -4.332 7.356 1.00 98.12 241 ALA A C 1
ATOM 1916 O O . ALA A 1 241 ? -12.467 -4.990 6.332 1.00 98.12 241 ALA A O 1
ATOM 1917 N N . ASP A 1 242 ? -12.680 -3.051 7.433 1.00 97.81 242 ASP A N 1
ATOM 1918 C CA . ASP A 1 242 ? -13.172 -2.306 6.270 1.00 97.81 242 ASP A CA 1
ATOM 1919 C C . ASP A 1 242 ? -12.070 -2.121 5.216 1.00 97.81 242 ASP A C 1
ATOM 1921 O O . ASP A 1 242 ? -12.289 -2.444 4.050 1.00 97.81 242 ASP A O 1
ATOM 1925 N N . PHE A 1 243 ? -10.866 -1.708 5.628 1.00 97.94 243 PHE A N 1
ATOM 1926 C CA . PHE A 1 243 ? -9.722 -1.554 4.727 1.00 97.94 243 PHE A CA 1
ATOM 1927 C C . PHE A 1 243 ? -9.328 -2.881 4.059 1.00 97.94 243 PHE A C 1
ATOM 1929 O O . PHE A 1 243 ? -9.269 -2.969 2.838 1.00 97.94 243 PHE A O 1
ATOM 1936 N N . PHE A 1 244 ? -9.118 -3.954 4.822 1.00 98.12 244 PHE A N 1
ATOM 1937 C CA . PHE A 1 244 ? -8.689 -5.251 4.282 1.00 98.12 244 PHE A CA 1
ATOM 1938 C C . PHE A 1 244 ? -9.744 -5.944 3.412 1.00 98.12 244 PHE A C 1
ATOM 1940 O O . PHE A 1 244 ? -9.395 -6.768 2.564 1.00 98.12 244 PHE A O 1
ATOM 1947 N N . ARG A 1 245 ? -11.025 -5.596 3.563 1.00 96.56 245 ARG A N 1
ATOM 1948 C CA . ARG A 1 245 ? -12.055 -5.979 2.595 1.00 96.56 245 ARG A CA 1
ATOM 1949 C C . ARG A 1 245 ? -11.951 -5.116 1.348 1.00 96.56 245 ARG A C 1
ATOM 1951 O O . ARG A 1 245 ? -11.635 -5.621 0.277 1.00 96.56 245 ARG A O 1
ATOM 1958 N N . HIS A 1 246 ? -12.157 -3.815 1.502 1.00 95.12 246 HIS A N 1
ATOM 1959 C CA . HIS A 1 246 ? -12.544 -2.951 0.390 1.00 95.12 246 HIS A CA 1
ATOM 1960 C C . HIS A 1 246 ? -11.381 -2.256 -0.323 1.00 95.12 246 HIS A C 1
ATOM 1962 O O . HIS A 1 246 ? -11.534 -1.816 -1.454 1.00 95.12 246 HIS A O 1
ATOM 1968 N N . ALA A 1 247 ? -10.188 -2.225 0.272 1.00 94.88 247 ALA A N 1
ATOM 1969 C CA . ALA A 1 247 ? -8.969 -1.842 -0.440 1.00 94.88 247 ALA A CA 1
ATOM 1970 C C . ALA A 1 247 ? -8.411 -2.981 -1.317 1.00 94.88 247 ALA A C 1
ATOM 1972 O O . ALA A 1 247 ? -7.431 -2.783 -2.030 1.00 94.88 247 ALA A O 1
ATOM 1973 N N . PHE A 1 248 ? -9.018 -4.175 -1.267 1.00 94.62 248 PHE A N 1
ATOM 1974 C CA . PHE A 1 248 ? -8.548 -5.393 -1.937 1.00 94.62 248 PHE A CA 1
ATOM 1975 C C . PHE A 1 248 ? -9.704 -6.205 -2.552 1.00 94.62 248 PHE A C 1
ATOM 1977 O O . PHE A 1 248 ? -9.626 -7.432 -2.627 1.00 94.62 248 PHE A O 1
ATOM 1984 N N . ASP A 1 249 ? -10.793 -5.548 -2.956 1.00 92.81 249 ASP A N 1
ATOM 1985 C CA . ASP A 1 249 ? -12.010 -6.201 -3.463 1.00 92.81 249 ASP A CA 1
ATOM 1986 C C . ASP A 1 249 ? -12.208 -6.083 -4.982 1.00 92.81 249 ASP A C 1
ATOM 1988 O O . ASP A 1 249 ? -13.252 -6.481 -5.500 1.00 92.81 249 ASP A O 1
ATOM 1992 N N . GLY A 1 250 ? -11.229 -5.536 -5.706 1.00 89.69 250 GLY A N 1
ATOM 1993 C CA . GLY A 1 250 ? -11.295 -5.329 -7.154 1.00 89.69 250 GLY A CA 1
ATOM 1994 C C . GLY A 1 250 ? -12.123 -4.116 -7.585 1.00 89.69 250 GLY A C 1
ATOM 1995 O O . GLY A 1 250 ? -12.261 -3.868 -8.783 1.00 89.69 250 GLY A O 1
ATOM 1996 N N . SER A 1 251 ? -12.672 -3.344 -6.641 1.00 87.75 251 SER A N 1
ATOM 1997 C CA . SER A 1 251 ? -13.366 -2.090 -6.937 1.00 87.75 251 SER A CA 1
ATOM 1998 C C . SER A 1 251 ? -12.435 -1.050 -7.580 1.00 87.75 251 SER A C 1
ATOM 2000 O O . SER A 1 251 ? -11.209 -1.127 -7.469 1.00 87.75 251 SER A O 1
ATOM 2002 N N . GLY A 1 252 ? -13.027 -0.087 -8.294 1.00 78.75 252 GLY A N 1
ATOM 2003 C CA . GLY A 1 252 ? -12.314 0.968 -9.025 1.00 78.75 252 GLY A CA 1
ATOM 2004 C C . GLY A 1 252 ? -11.807 0.583 -10.422 1.00 78.75 252 GLY A C 1
ATOM 2005 O O . GLY A 1 252 ? -11.393 1.468 -11.159 1.00 78.75 252 GLY A O 1
ATOM 2006 N N . ALA A 1 253 ? -11.852 -0.696 -10.807 1.00 73.12 253 ALA A N 1
ATOM 2007 C CA . ALA A 1 253 ? -11.513 -1.130 -12.163 1.00 73.12 253 ALA A CA 1
ATOM 2008 C C . ALA A 1 253 ? -12.679 -0.958 -13.154 1.00 73.12 253 ALA A C 1
ATOM 2010 O O . ALA A 1 253 ? -13.849 -1.139 -12.792 1.00 73.12 253 ALA A O 1
ATOM 2011 N N . ASP A 1 254 ? -12.341 -0.686 -14.418 1.00 64.12 254 ASP A N 1
ATOM 2012 C CA . ASP A 1 254 ? -13.307 -0.432 -15.496 1.00 64.12 254 ASP A CA 1
ATOM 2013 C C . ASP A 1 254 ? -14.065 -1.695 -15.938 1.00 64.12 254 ASP A C 1
ATOM 2015 O O . ASP A 1 254 ? -15.224 -1.622 -16.352 1.00 64.12 254 ASP A O 1
ATOM 2019 N N . ASN A 1 255 ? -13.440 -2.873 -15.842 1.00 61.56 255 ASN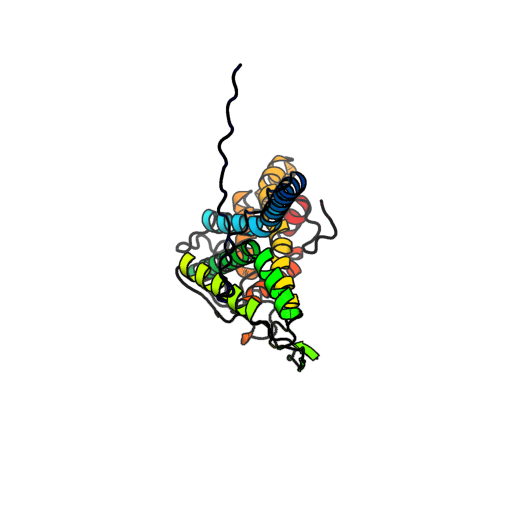 A N 1
ATOM 2020 C CA . ASN A 1 255 ? -14.037 -4.142 -16.256 1.00 61.56 255 ASN A CA 1
ATOM 2021 C C . ASN A 1 255 ? -13.604 -5.319 -15.354 1.00 61.56 255 ASN A C 1
ATOM 2023 O O . ASN A 1 255 ? -12.727 -5.189 -14.503 1.00 61.56 255 ASN A O 1
ATOM 2027 N N . PHE A 1 256 ? -14.247 -6.478 -15.538 1.00 53.81 256 PHE A N 1
ATOM 2028 C CA . PHE A 1 256 ? -14.008 -7.684 -14.732 1.00 53.81 256 PHE A CA 1
ATOM 2029 C C . PHE A 1 256 ? -12.605 -8.285 -14.929 1.00 53.81 256 PHE A C 1
ATOM 2031 O O . PHE A 1 256 ? -12.042 -8.848 -13.992 1.00 53.81 256 PHE A O 1
ATOM 2038 N N . PHE A 1 257 ? -12.021 -8.161 -16.125 1.00 54.06 257 PHE A N 1
ATOM 2039 C CA . PHE A 1 257 ? -10.677 -8.675 -16.410 1.00 54.06 257 PHE A CA 1
ATOM 2040 C C . PHE A 1 257 ? -9.599 -7.869 -15.671 1.00 54.06 257 PHE A C 1
ATOM 2042 O O . PHE A 1 257 ? -8.634 -8.449 -15.172 1.00 54.06 257 PHE A O 1
ATOM 2049 N N . ASP A 1 258 ? -9.841 -6.570 -15.496 1.00 57.62 258 ASP A N 1
ATOM 2050 C CA . ASP A 1 258 ? -8.956 -5.630 -14.807 1.00 57.62 258 ASP A CA 1
ATOM 2051 C C . ASP A 1 258 ? -9.311 -5.430 -13.323 1.00 57.62 258 ASP A C 1
ATOM 2053 O O . ASP A 1 258 ? -8.694 -4.599 -12.656 1.00 57.62 258 ASP A O 1
ATOM 2057 N N . ALA A 1 259 ? -10.275 -6.195 -12.782 1.00 58.66 259 ALA A N 1
ATOM 2058 C CA . ALA A 1 259 ? -10.842 -6.078 -11.429 1.00 58.66 259 ALA A CA 1
ATOM 2059 C C . ALA A 1 259 ? -9.886 -6.470 -10.285 1.00 58.66 259 ALA A C 1
ATOM 2061 O O . ALA A 1 259 ? -10.198 -7.284 -9.417 1.00 58.66 259 ALA A O 1
ATOM 2062 N N . GLY A 1 260 ? -8.682 -5.903 -10.280 1.00 59.22 260 GLY A N 1
ATOM 2063 C CA . GLY A 1 260 ? -7.739 -5.941 -9.169 1.00 59.22 260 GLY A CA 1
ATOM 2064 C C . GLY A 1 260 ? -7.013 -7.266 -8.947 1.00 59.22 260 GLY A C 1
ATOM 2065 O O . GLY A 1 260 ? -6.270 -7.400 -7.977 1.00 59.22 260 GLY A O 1
ATOM 2066 N N . SER A 1 261 ? -7.203 -8.259 -9.823 1.00 62.28 261 SER A N 1
ATOM 2067 C CA . SER A 1 261 ? -6.580 -9.579 -9.659 1.00 62.28 261 SER A CA 1
ATOM 2068 C C . SER A 1 261 ? -5.105 -9.612 -10.080 1.00 62.28 261 SER A C 1
ATOM 2070 O O . SER A 1 261 ? -4.322 -10.378 -9.500 1.00 62.28 261 SER A O 1
ATOM 2072 N N . CYS A 1 262 ? -4.726 -8.801 -11.075 1.00 72.62 262 CYS A N 1
ATOM 2073 C CA . CYS A 1 262 ? -3.355 -8.658 -11.560 1.00 72.62 262 CYS A CA 1
ATOM 2074 C C . CYS A 1 262 ? -2.479 -7.892 -10.565 1.00 72.62 262 CYS A C 1
ATOM 2076 O O . CYS A 1 262 ? -2.959 -7.332 -9.579 1.00 72.62 262 CYS A O 1
ATOM 2078 N N . ILE A 1 263 ? -1.168 -7.926 -10.787 1.00 77.94 263 ILE A N 1
ATOM 2079 C CA . ILE A 1 263 ? -0.184 -7.346 -9.871 1.00 77.94 263 ILE A CA 1
ATOM 2080 C C . ILE A 1 263 ? -0.420 -5.848 -9.666 1.00 77.94 263 ILE A C 1
ATOM 2082 O O . ILE A 1 263 ? -0.467 -5.381 -8.525 1.00 77.94 263 ILE A O 1
ATOM 2086 N N . ASP A 1 264 ? -0.656 -5.138 -10.763 1.00 72.81 264 ASP A N 1
ATOM 2087 C CA . ASP A 1 264 ? -0.832 -3.688 -10.783 1.00 72.81 264 ASP A CA 1
ATOM 2088 C C . ASP A 1 264 ? -2.258 -3.267 -10.399 1.00 72.81 264 ASP A C 1
ATOM 2090 O O . ASP A 1 264 ? -2.458 -2.230 -9.768 1.00 72.81 264 ASP A O 1
ATOM 2094 N N . GLY A 1 265 ? -3.262 -4.094 -10.712 1.00 75.94 265 GLY A N 1
ATOM 2095 C CA . GLY A 1 265 ? -4.672 -3.797 -10.440 1.00 75.94 265 GLY A CA 1
ATOM 2096 C C . GLY A 1 265 ? -5.021 -3.759 -8.950 1.00 75.94 265 GLY A C 1
ATOM 2097 O O . GLY A 1 265 ? -6.002 -3.126 -8.565 1.00 75.94 265 GLY A O 1
ATOM 2098 N N . ARG A 1 266 ? -4.219 -4.396 -8.085 1.00 83.94 266 ARG A N 1
ATOM 2099 C CA . ARG A 1 266 ? -4.442 -4.403 -6.624 1.00 83.94 266 ARG A CA 1
ATOM 2100 C C . ARG A 1 266 ? -4.424 -3.001 -6.014 1.00 83.94 266 ARG A C 1
ATOM 2102 O O . ARG A 1 266 ? -5.055 -2.782 -4.988 1.00 83.94 266 ARG A O 1
ATOM 2109 N N . LEU A 1 267 ? -3.694 -2.064 -6.623 1.00 88.31 267 LEU A N 1
ATOM 2110 C CA . LEU A 1 267 ? -3.582 -0.680 -6.150 1.00 88.31 267 LEU A CA 1
ATOM 2111 C C . LEU A 1 267 ? -4.861 0.126 -6.408 1.00 88.31 267 LEU A C 1
ATOM 2113 O O . LEU A 1 267 ? -5.177 1.041 -5.649 1.00 88.31 267 LEU A O 1
ATOM 2117 N N . THR A 1 268 ? -5.614 -0.228 -7.451 1.00 88.19 268 THR A N 1
ATOM 2118 C CA . THR A 1 268 ? -6.826 0.490 -7.859 1.00 88.19 268 THR A CA 1
ATOM 2119 C C . THR A 1 268 ? -7.893 0.461 -6.766 1.00 88.19 268 THR A C 1
ATOM 2121 O O . THR A 1 268 ? -8.464 1.498 -6.431 1.00 88.19 268 THR A O 1
ATOM 2124 N N . SER A 1 269 ? -8.119 -0.699 -6.144 1.00 90.12 269 SER A N 1
ATOM 2125 C CA . SER A 1 269 ? -9.106 -0.833 -5.065 1.00 90.12 269 SER A CA 1
ATOM 2126 C C . SER A 1 269 ? -8.702 -0.073 -3.806 1.00 90.12 269 SER A C 1
ATOM 2128 O O . SER A 1 269 ? -9.560 0.503 -3.143 1.00 90.12 269 SER A O 1
ATOM 2130 N N . ALA A 1 270 ? -7.404 0.015 -3.504 1.00 92.75 270 ALA A N 1
ATOM 2131 C CA . ALA A 1 270 ? -6.921 0.812 -2.380 1.00 92.75 270 ALA A CA 1
ATOM 2132 C C . ALA A 1 270 ? -7.216 2.305 -2.574 1.00 92.75 270 ALA A C 1
ATOM 2134 O O . ALA A 1 270 ? -7.745 2.953 -1.671 1.00 92.75 270 ALA A O 1
ATOM 2135 N N . TRP A 1 271 ? -6.980 2.834 -3.775 1.00 91.12 271 TRP A N 1
ATOM 2136 C CA . TRP A 1 271 ? -7.341 4.213 -4.103 1.00 91.12 271 TRP A CA 1
ATOM 2137 C C . TRP A 1 271 ? -8.854 4.444 -4.144 1.00 91.12 271 TRP A C 1
ATOM 2139 O O . TRP A 1 271 ? -9.333 5.488 -3.695 1.00 91.12 271 TRP A O 1
ATOM 2149 N N . ASN A 1 272 ? -9.627 3.458 -4.603 1.00 91.75 272 ASN A N 1
ATOM 2150 C CA . ASN A 1 272 ? -11.084 3.518 -4.527 1.00 91.75 272 ASN A CA 1
ATOM 2151 C C . ASN A 1 272 ? -11.589 3.534 -3.071 1.00 91.75 272 ASN A C 1
ATOM 2153 O O . ASN A 1 272 ? -12.517 4.268 -2.739 1.00 91.75 272 ASN A O 1
ATOM 2157 N N . TRP A 1 273 ? -10.951 2.787 -2.168 1.00 94.62 273 TRP A N 1
ATOM 2158 C CA . TRP A 1 273 ? -11.250 2.871 -0.741 1.00 94.62 273 TRP A CA 1
ATOM 2159 C C . TRP A 1 273 ? -10.948 4.269 -0.192 1.00 94.62 273 TRP A C 1
ATOM 2161 O O . TRP A 1 273 ? -11.804 4.862 0.472 1.00 94.62 273 TRP A O 1
ATOM 2171 N N . CYS A 1 274 ? -9.784 4.830 -0.533 1.00 94.38 274 CYS A N 1
ATOM 2172 C CA . CYS A 1 274 ? -9.378 6.178 -0.135 1.00 94.38 274 CYS A CA 1
ATOM 2173 C C . CYS A 1 274 ? -10.378 7.252 -0.569 1.00 94.38 274 CYS A C 1
ATOM 2175 O O . CYS A 1 274 ? -10.733 8.108 0.240 1.00 94.38 274 CYS A O 1
ATOM 2177 N N . SER A 1 275 ? -10.890 7.183 -1.801 1.00 93.19 275 SER A N 1
ATOM 2178 C CA . SER A 1 275 ? -11.886 8.141 -2.307 1.00 93.19 275 SER A CA 1
ATOM 2179 C C . SER A 1 275 ? -13.236 8.059 -1.578 1.00 93.19 275 SER A C 1
ATOM 2181 O O . SER A 1 275 ? -14.043 8.983 -1.646 1.00 93.19 275 SER A O 1
ATOM 2183 N N . SER A 1 276 ? -13.483 6.970 -0.843 1.00 93.69 276 SER A N 1
ATOM 2184 C CA . SER A 1 276 ? -14.709 6.748 -0.072 1.00 93.69 276 SER A CA 1
ATOM 2185 C C . SER A 1 276 ? -14.575 7.048 1.425 1.00 93.69 276 SER A C 1
ATOM 2187 O O . SER A 1 276 ? -15.570 6.939 2.146 1.00 93.69 276 SER A O 1
ATOM 2189 N N . ILE A 1 277 ? -13.378 7.416 1.909 1.00 95.31 277 ILE A N 1
ATOM 2190 C CA . ILE A 1 277 ? -13.074 7.486 3.349 1.00 95.31 277 ILE A CA 1
ATOM 2191 C C . ILE A 1 277 ? -14.010 8.428 4.108 1.00 95.31 277 ILE A C 1
ATOM 2193 O O . ILE A 1 277 ? -14.453 8.104 5.205 1.00 95.31 277 ILE A O 1
ATOM 2197 N N . GLU A 1 278 ? -14.378 9.550 3.489 1.00 95.12 278 GLU A N 1
ATOM 2198 C CA . GLU A 1 278 ? -15.255 10.585 4.050 1.00 95.12 278 GLU A CA 1
ATOM 2199 C C . GLU A 1 278 ? -16.671 10.081 4.357 1.00 95.12 278 GLU A C 1
ATOM 2201 O O . GLU A 1 278 ? -17.381 10.647 5.185 1.00 95.12 278 GLU A O 1
ATOM 2206 N N . ARG A 1 279 ? -17.079 8.987 3.703 1.00 95.25 279 ARG A N 1
ATOM 2207 C CA . ARG A 1 279 ? -18.395 8.360 3.867 1.00 95.25 279 ARG A CA 1
ATOM 2208 C C . ARG A 1 279 ? -18.404 7.323 4.986 1.00 95.25 279 ARG A C 1
ATOM 2210 O O . ARG A 1 279 ? -19.465 6.798 5.322 1.00 95.25 279 ARG A O 1
ATOM 2217 N N . LYS A 1 280 ? -17.238 6.978 5.542 1.00 96.31 280 LYS A N 1
ATOM 2218 C CA . LYS A 1 280 ? -17.110 5.946 6.573 1.00 96.31 280 LYS A CA 1
ATOM 2219 C C . LYS A 1 280 ? -17.503 6.518 7.940 1.00 96.31 280 LYS A C 1
ATOM 2221 O O . LYS A 1 280 ? -17.117 7.638 8.271 1.00 96.31 280 LYS A O 1
ATOM 2226 N N . PRO A 1 281 ? -18.206 5.752 8.794 1.00 96.31 281 PRO A N 1
ATOM 2227 C CA . PRO A 1 281 ? -18.674 6.245 10.094 1.00 96.31 281 PRO A CA 1
ATOM 2228 C C . PRO A 1 281 ? -17.527 6.629 11.042 1.00 96.31 281 PRO A C 1
ATOM 2230 O O . PRO A 1 281 ? -17.694 7.475 11.914 1.00 96.31 281 PRO A O 1
ATOM 2233 N N . TYR A 1 282 ? -16.346 6.036 10.855 1.00 97.31 282 TYR A N 1
ATOM 2234 C CA . TYR A 1 282 ? -15.136 6.351 11.612 1.00 97.31 282 TYR A CA 1
ATOM 2235 C C . TYR A 1 282 ? -14.302 7.485 10.990 1.00 97.31 282 TYR A C 1
ATOM 2237 O O . TYR A 1 282 ? -13.224 7.781 11.497 1.00 97.31 282 TYR A O 1
ATOM 2245 N N . PHE A 1 283 ? -14.759 8.151 9.924 1.00 97.75 283 PHE A N 1
ATOM 2246 C CA . PHE A 1 283 ? -14.024 9.266 9.318 1.00 97.75 283 PHE A CA 1
ATOM 2247 C C . PHE A 1 283 ? -13.655 10.389 10.305 1.00 97.75 283 PHE A C 1
ATOM 2249 O O . PHE A 1 283 ? -12.522 10.868 10.250 1.00 97.75 283 PHE A O 1
ATOM 2256 N N . PRO A 1 284 ? -14.503 10.774 11.284 1.00 97.62 284 PRO A N 1
ATOM 2257 C CA . PRO A 1 284 ? -14.092 11.766 12.275 1.00 97.62 284 PRO A CA 1
ATOM 2258 C C . PRO A 1 284 ? -12.852 11.350 13.084 1.00 97.62 284 PRO A C 1
ATOM 2260 O O . PRO A 1 284 ? -12.120 12.216 13.547 1.00 97.62 284 PRO A O 1
ATOM 2263 N N . ILE A 1 285 ? -12.572 10.048 13.233 1.00 97.94 285 ILE A N 1
ATOM 2264 C CA . ILE A 1 285 ? -11.347 9.560 13.888 1.00 97.94 285 ILE A CA 1
ATOM 2265 C C . ILE A 1 285 ? -10.108 9.897 13.052 1.00 97.94 285 ILE A C 1
ATOM 2267 O O . ILE A 1 285 ? -9.093 10.304 13.614 1.00 97.94 285 ILE A O 1
ATOM 2271 N N . PHE A 1 286 ? -10.190 9.805 11.722 1.00 97.12 286 PHE A N 1
ATOM 2272 C CA . PHE A 1 286 ? -9.115 10.270 10.840 1.00 97.12 286 PHE A CA 1
ATOM 2273 C C . PHE A 1 286 ? -8.848 11.762 11.090 1.00 97.12 286 PHE A C 1
ATOM 2275 O O . PHE A 1 286 ? -7.723 12.148 11.402 1.00 97.12 286 PHE A O 1
ATOM 2282 N N . LEU A 1 287 ? -9.888 12.601 11.079 1.00 96.56 287 LEU A N 1
ATOM 2283 C CA . LEU A 1 287 ? -9.737 14.042 11.329 1.00 96.56 287 LEU A CA 1
ATOM 2284 C C . LEU A 1 287 ? -9.119 14.339 12.707 1.00 96.56 287 LEU A C 1
ATOM 2286 O O . LEU A 1 287 ? -8.176 15.121 12.814 1.00 96.56 287 LEU A O 1
ATOM 2290 N N . LEU A 1 288 ? -9.597 13.669 13.760 1.00 96.50 288 LEU A N 1
ATOM 2291 C CA . LEU A 1 288 ? -9.114 13.855 15.135 1.00 96.50 288 LEU A CA 1
ATOM 2292 C C . LEU A 1 288 ? -7.672 13.370 15.353 1.00 96.50 288 LEU A C 1
ATOM 2294 O O . LEU A 1 288 ? -7.020 13.792 16.306 1.00 96.50 288 LEU A O 1
ATOM 2298 N N . THR A 1 289 ? -7.158 12.503 14.481 1.00 95.62 289 THR A N 1
ATOM 2299 C CA . THR A 1 289 ? -5.764 12.030 14.517 1.00 95.62 289 THR A CA 1
ATOM 2300 C C . THR A 1 289 ? -4.832 12.852 13.614 1.00 95.62 289 THR A C 1
ATOM 2302 O O . THR A 1 289 ? -3.630 12.575 13.537 1.00 95.62 289 THR A O 1
ATOM 2305 N N . GLY A 1 290 ? -5.342 13.929 13.007 1.00 91.12 290 GLY A N 1
ATOM 2306 C CA . GLY A 1 290 ? -4.573 14.858 12.177 1.00 91.12 290 GLY A CA 1
ATOM 2307 C C . GLY A 1 290 ? -4.493 14.461 10.704 1.00 91.12 290 GLY A C 1
ATOM 2308 O O . GLY A 1 290 ? -3.557 14.871 10.024 1.00 91.12 290 GLY A O 1
ATOM 2309 N N . PHE A 1 291 ? -5.435 13.657 10.208 1.00 93.25 291 PHE A N 1
ATOM 2310 C CA . PHE A 1 291 ? -5.555 13.362 8.782 1.00 93.25 291 PHE A CA 1
ATOM 2311 C C . PHE A 1 291 ? -5.907 14.625 7.985 1.00 93.25 291 PHE A C 1
ATOM 2313 O O . PHE A 1 291 ? -6.922 15.269 8.251 1.00 93.25 291 PHE A O 1
ATOM 2320 N N . THR A 1 292 ? -5.096 14.947 6.978 1.00 86.81 292 THR A N 1
ATOM 2321 C CA . THR A 1 292 ? -5.314 16.080 6.058 1.00 86.81 292 THR A CA 1
ATOM 2322 C C . THR A 1 292 ? -5.692 15.641 4.640 1.00 86.81 292 THR A C 1
ATOM 2324 O O . THR A 1 292 ? -6.165 16.456 3.852 1.00 86.81 292 THR A O 1
ATOM 2327 N N . GLY A 1 293 ? -5.515 14.359 4.315 1.00 87.19 293 GLY A N 1
ATOM 2328 C CA . GLY A 1 293 ? -5.759 13.778 2.996 1.00 87.19 293 GLY A CA 1
ATOM 2329 C C . GLY A 1 293 ? -4.775 12.646 2.690 1.00 87.19 293 GLY A C 1
ATOM 2330 O O . GLY A 1 293 ? -3.788 12.466 3.402 1.00 87.19 293 GLY A O 1
ATOM 2331 N N . PHE A 1 294 ? -5.035 11.889 1.622 1.00 84.38 294 PHE A N 1
ATOM 2332 C CA . PHE A 1 294 ? -4.109 10.857 1.123 1.00 84.38 294 PHE A CA 1
ATOM 2333 C C . PHE A 1 294 ? -3.084 11.407 0.123 1.00 84.38 294 PHE A C 1
ATOM 2335 O O . PHE A 1 294 ? -1.983 10.880 0.026 1.00 84.38 294 PHE A O 1
ATOM 2342 N N . ASP A 1 295 ? -3.396 12.518 -0.547 1.00 66.56 295 ASP A N 1
ATOM 2343 C CA . ASP A 1 295 ? -2.495 13.159 -1.517 1.00 66.56 295 ASP A CA 1
ATOM 2344 C C . ASP A 1 295 ? -1.522 14.156 -0.885 1.00 66.56 295 ASP A C 1
ATOM 2346 O O . ASP A 1 295 ? -0.832 14.872 -1.605 1.00 66.56 295 ASP A O 1
ATOM 2350 N N . GLY A 1 296 ? -1.480 14.215 0.453 1.00 52.53 296 GLY A N 1
ATOM 2351 C CA . GLY A 1 296 ? -0.451 14.914 1.216 1.00 52.53 296 GLY A CA 1
ATOM 2352 C C . GLY A 1 296 ? -0.034 16.253 0.611 1.00 52.53 296 GLY A C 1
ATOM 2353 O O . GLY A 1 296 ? 1.121 16.412 0.226 1.00 52.53 296 GLY A O 1
ATOM 2354 N N . LYS A 1 297 ? -0.939 17.240 0.545 1.00 41.84 297 LYS A N 1
ATOM 2355 C CA . LYS A 1 297 ? -0.472 18.632 0.513 1.00 41.84 297 LYS A CA 1
ATOM 2356 C C . LYS A 1 297 ? 0.132 18.916 1.884 1.00 41.84 297 LYS A C 1
ATOM 2358 O O . LYS A 1 297 ? -0.598 19.260 2.801 1.00 41.84 297 LYS A O 1
ATOM 2363 N N . GLU A 1 298 ? 1.423 18.613 1.976 1.00 45.31 298 GLU A N 1
ATOM 2364 C CA . GLU A 1 298 ? 2.393 18.856 3.045 1.00 45.31 298 GLU A CA 1
ATOM 2365 C C . GLU A 1 298 ? 1.846 18.884 4.477 1.00 45.31 298 GLU A C 1
ATOM 2367 O O . GLU A 1 298 ? 1.164 19.806 4.920 1.00 45.31 298 GLU A O 1
ATOM 2372 N N . GLY A 1 299 ? 2.228 17.858 5.233 1.00 37.03 299 GLY A N 1
ATOM 2373 C CA . GLY A 1 299 ? 1.975 17.759 6.662 1.00 37.03 299 GLY A CA 1
ATOM 2374 C C . GLY A 1 299 ? 3.032 16.909 7.349 1.00 37.03 299 GLY A C 1
ATOM 2375 O O . GLY A 1 299 ? 2.665 15.902 7.942 1.00 37.03 299 GLY A O 1
ATOM 2376 N N . PHE A 1 300 ? 4.308 17.259 7.154 1.00 35.59 300 PHE A N 1
ATOM 2377 C CA . PHE A 1 300 ? 5.360 17.497 8.158 1.00 35.59 300 PHE A CA 1
ATOM 2378 C C . PHE A 1 300 ? 6.589 18.071 7.452 1.00 35.59 300 PHE A C 1
ATOM 2380 O O . PHE A 1 300 ? 6.974 17.494 6.413 1.00 35.59 300 PHE A O 1
#

Foldseek 3Di:
DDDDDDDDDDDPDDDDPDDDDDDDDPPPPPDDQDPVNVVVVVVVVVVLVVQCVLQQVLLVLLLVLLVVQDDLVDCDDPLLALFDDDPPPQFLDGDGRNRLSLLLNLLSLLLNLCSNCLVVLVVLQVCQVPDPVWAWDFDQLVVGTDTFTARVSNQVVSLVSSVVSCVVSVHAFFDADDDARHSVHRGSVSVSVLSSLRSLLSVLVSLLLVCLVVQLVPDPVSVVVQVVCVHNSSLSSNSSSLQSNQLQRLGQDPDSVLSCRYSSSSRRRSVVSQVCLCVDPCSVSSVSSPNPGSVPPDDD

InterPro domains:
  IPR018553 Non-canonical E2 ubiquitin-conjugating enzyme [PTHR31560] (29-297)
  IPR057668 Non-canonical E2 ubiquitin-conjugating enzyme, C-terminal [PF09418] (30-296)

Sequence (300 aa):
KYHGGFGGYSLSMLRSSYADSDSDDEQKNGEELTEDLVEQCIYSLGDHSTYLRFNREPCDRLISLLREHFDPNDPGPPEFSLAIEEGVAGARLSHPHQRQYTFVLQSMTLWREVLDNMFQLWHLAEEDLLDEEHAYTLTDTGQGLQRVQKSPRSVVAMQKILAKVQRKVGGWIGSSTVHLGDHNVPNALMFIDKYIQVPRFLGPLVLTLDKIPQLAQSSPGMKGYIDSFGGVKTLHRLILADFFRHAFDGSGADNFFDAGSCIDGRLTSAWNWCSSIERKPYFPIFLLTGFTGFDGKEGF

Secondary structure (DSSP, 8-state):
----PPPP---------------------PPPPPHHHHHHHHHHHHHHHHHHHHHTHHHHHHHHHHHHH-BTTB--SGGG---B-TTSTT----B-HHHHHHHHHHHHHHHHHHHHTHHHHHHHHHHHHT-TTS--EEEE-SSSEEEE---HHHHHHHHHHHHHHHHHHT---S------SSSSS-SHHHHHHHHHTHHHHHHHHHHHHHHHHHHHHH-HHHHHHHHTTTSHHHHHHHHHHHHHHHTTSSTT-SSSTTSS-STTTHHHHHHHHHHTGGGSTTHHHHHHTT---SS-S---

Radius of gyration: 23.55 Å; chains: 1; bounding box: 79×39×59 Å

Organism: NCBI:txid1333877